Protein AF-A0A536X8J9-F1 (afdb_monomer)

Solvent-accessible surface area (backbone atoms only — not comparable to full-atom values): 13496 Å² total; per-residue (Å²): 111,69,72,58,53,52,52,52,52,52,51,52,51,51,53,48,51,52,51,50,52,50,51,50,50,51,51,50,54,55,51,50,65,71,55,64,43,80,83,64,68,31,45,21,28,39,33,58,57,53,58,48,60,61,92,38,59,26,79,66,25,42,48,35,52,50,48,44,50,49,37,40,75,70,67,32,20,71,31,40,34,23,21,18,13,47,90,47,95,94,44,60,25,26,4,54,38,47,44,54,53,43,38,79,72,73,44,60,69,88,39,50,46,64,44,52,79,24,90,46,76,66,42,28,55,54,55,46,50,66,61,28,57,86,74,66,48,67,37,28,32,39,23,33,40,56,91,50,37,67,63,51,51,55,52,35,53,75,70,70,47,52,63,45,60,34,54,33,97,65,52,71,84,62,60,80,75,68,75,84,86,78,88,77,78,73,80,76,88,77,80,86,80,76,94,78,84,86,82,80,89,77,83,53,88,76,56,73,68,54,78,81,70,73,83,82,84,76,83,79,79,85,83,84,84,79,92,129

Nearest PDB structures (foldseek):
  5x2n-assembly1_B  TM=4.944E-01  e=4.125E-02  Oryzias latipes
  7mtr-assembly1_B  TM=4.809E-01  e=4.125E-02  Homo sapiens
  5cnj-assembly1_A  TM=4.846E-01  e=5.709E-02  Homo sapiens
  8jcy-assembly1_2  TM=4.703E-01  e=8.998E-02  Homo sapiens
  5kzq-assembly1_A  TM=4.833E-01  e=1.418E-01  Homo sapiens

Mean predicted aligned error: 14.98 Å

Foldseek 3Di:
DVVVVVVVVVVVVVVVVVVVVVVVVVVVVLVCLVPQAPQAAFAEAQAEADDDDALAHDPQSVLLLVLRLVCCVVVRYQAYEFEFAAPDPPGGTRQVSSLVVSVVVPRDSLRYHYDHPDDDLLSSLVVSVVVCVVVVGQEYAYEHASVCQVVSVVSCVVVVHNYRYDHRPDPVVVVVPPDDDDDDDPPDPPPDDDDDDDDDDDDDPVVVVSVVPDDPDDDDDPDDDDDD

Structure (mmCIF, N/CA/C/O backbone):
data_AF-A0A536X8J9-F1
#
_entry.id   AF-A0A536X8J9-F1
#
loop_
_atom_site.group_PDB
_atom_site.id
_atom_site.type_symbol
_atom_site.label_atom_id
_atom_site.label_alt_id
_atom_site.label_comp_id
_atom_site.label_asym_id
_atom_site.label_entity_id
_atom_site.label_seq_id
_atom_site.pdbx_PDB_ins_code
_atom_site.Cartn_x
_atom_site.Cartn_y
_atom_site.Cartn_z
_atom_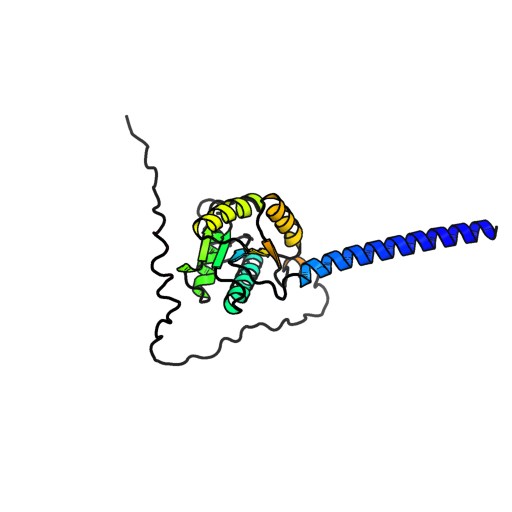site.occupancy
_atom_site.B_iso_or_equiv
_atom_site.auth_seq_id
_atom_site.auth_comp_id
_atom_site.auth_asym_id
_atom_site.auth_atom_id
_atom_site.pdbx_PDB_model_num
ATOM 1 N N . MET A 1 1 ? 38.540 -12.326 -49.477 1.00 63.97 1 MET A N 1
ATOM 2 C CA . MET A 1 1 ? 37.418 -11.471 -49.018 1.00 63.97 1 MET A CA 1
ATOM 3 C C . MET A 1 1 ? 36.243 -12.263 -48.433 1.00 63.97 1 MET A C 1
ATOM 5 O O . MET A 1 1 ? 35.797 -11.882 -47.364 1.00 63.97 1 MET A O 1
ATOM 9 N N . ALA A 1 2 ? 35.792 -13.378 -49.030 1.00 69.12 2 ALA A N 1
ATOM 10 C CA . ALA A 1 2 ? 34.597 -14.128 -48.589 1.00 69.12 2 ALA A CA 1
ATOM 11 C C . ALA A 1 2 ? 34.606 -14.649 -47.128 1.00 69.12 2 ALA A C 1
ATOM 13 O O . ALA A 1 2 ? 33.595 -14.573 -46.439 1.00 69.12 2 ALA A O 1
ATOM 14 N N . LEU A 1 3 ? 35.749 -15.131 -46.623 1.00 70.38 3 LEU A N 1
ATOM 15 C CA . LEU A 1 3 ? 35.874 -15.617 -45.235 1.00 70.38 3 LEU A CA 1
ATOM 16 C C . LEU A 1 3 ? 35.794 -14.488 -44.192 1.00 70.38 3 LEU A C 1
ATOM 18 O O . LEU A 1 3 ? 35.343 -14.707 -43.069 1.00 70.38 3 LEU A O 1
ATOM 22 N N . PHE A 1 4 ? 36.214 -13.274 -44.562 1.00 76.81 4 PHE A N 1
ATOM 23 C CA . PHE A 1 4 ? 36.114 -12.095 -43.702 1.00 76.81 4 PHE A CA 1
ATOM 24 C C . PHE A 1 4 ? 34.661 -11.627 -43.608 1.00 76.81 4 PHE A C 1
ATOM 26 O O . PHE A 1 4 ? 34.160 -11.426 -42.506 1.00 76.81 4 PHE A O 1
ATOM 33 N N . THR A 1 5 ? 33.949 -11.564 -44.737 1.00 78.44 5 THR A N 1
ATOM 34 C CA . THR A 1 5 ? 32.511 -11.266 -44.761 1.00 78.44 5 THR A CA 1
ATOM 35 C C . THR A 1 5 ? 31.691 -12.311 -44.007 1.00 78.44 5 THR A C 1
ATOM 37 O O . THR A 1 5 ? 30.823 -11.930 -43.231 1.00 78.44 5 THR A O 1
ATOM 40 N N . GLN A 1 6 ? 31.987 -13.609 -44.142 1.00 79.62 6 GLN A N 1
ATOM 41 C CA . GLN A 1 6 ? 31.287 -14.657 -43.383 1.00 79.62 6 GLN A CA 1
ATOM 42 C C . GLN A 1 6 ? 31.488 -14.539 -41.865 1.00 79.62 6 GLN A C 1
ATOM 44 O O . GLN A 1 6 ? 30.531 -14.692 -41.107 1.00 79.62 6 GLN A O 1
ATOM 49 N N . ARG A 1 7 ? 32.703 -14.214 -41.406 1.00 83.44 7 ARG A N 1
ATOM 50 C CA . ARG A 1 7 ? 32.978 -13.978 -39.977 1.00 83.44 7 ARG A CA 1
ATOM 51 C C . ARG A 1 7 ? 32.286 -12.721 -39.448 1.00 83.44 7 ARG A C 1
ATOM 53 O O . ARG A 1 7 ? 31.785 -12.732 -38.328 1.00 83.44 7 ARG A O 1
ATOM 60 N N . LEU A 1 8 ? 32.224 -11.667 -40.258 1.00 87.50 8 LEU A N 1
ATOM 61 C CA . LEU A 1 8 ? 31.597 -10.394 -39.896 1.00 87.50 8 LEU A CA 1
ATOM 62 C C . LEU A 1 8 ? 30.067 -10.527 -39.817 1.00 87.50 8 LEU A C 1
ATOM 64 O O . LEU A 1 8 ? 29.460 -10.090 -38.841 1.00 87.50 8 LEU A O 1
ATOM 68 N N . VAL A 1 9 ? 29.455 -11.221 -40.784 1.00 88.69 9 VAL A N 1
ATOM 69 C CA . VAL A 1 9 ? 28.021 -11.550 -40.771 1.00 88.69 9 VAL A CA 1
ATOM 70 C C . VAL A 1 9 ? 27.681 -12.464 -39.594 1.00 88.69 9 VAL A C 1
ATOM 72 O O . VAL A 1 9 ? 26.728 -12.182 -38.877 1.00 88.69 9 VAL A O 1
ATOM 75 N N . GLY A 1 10 ? 28.480 -13.507 -39.333 1.00 88.81 10 GLY A N 1
ATOM 76 C CA . GLY A 1 10 ? 28.278 -14.390 -38.179 1.00 88.81 10 GLY A CA 1
ATOM 77 C C . GLY A 1 10 ? 28.356 -13.648 -36.841 1.00 88.81 10 GLY A C 1
ATOM 78 O O . GLY A 1 10 ? 27.501 -13.844 -35.981 1.00 88.81 10 GLY A O 1
ATOM 79 N N . GLY A 1 11 ? 29.324 -12.738 -36.687 1.00 90.00 11 GLY A N 1
ATOM 80 C CA . GLY A 1 11 ? 29.453 -11.898 -35.493 1.00 90.00 11 GLY A CA 1
ATOM 81 C C . GLY A 1 11 ? 28.254 -10.972 -35.278 1.00 90.00 11 GLY A C 1
ATOM 82 O O . GLY A 1 11 ? 27.724 -10.911 -34.170 1.00 90.00 11 GLY A O 1
ATOM 83 N N . LEU A 1 12 ? 27.778 -10.308 -36.338 1.00 92.44 12 LEU A N 1
ATOM 84 C CA . LEU A 1 12 ? 26.568 -9.476 -36.296 1.00 92.44 12 LEU A CA 1
ATOM 85 C C . LEU A 1 12 ? 25.319 -10.287 -35.932 1.00 92.44 12 LEU A C 1
ATOM 87 O O . LEU A 1 12 ? 24.493 -9.819 -35.152 1.00 92.44 12 LEU A O 1
ATOM 91 N N . LEU A 1 13 ? 25.197 -11.508 -36.456 1.00 94.19 13 LEU A N 1
ATOM 92 C CA . LEU A 1 13 ? 24.058 -12.387 -36.198 1.00 94.19 13 LEU A CA 1
ATOM 93 C C . LEU A 1 13 ? 24.045 -12.877 -34.741 1.00 94.19 13 LEU A C 1
ATOM 95 O O . LEU A 1 13 ? 22.994 -12.882 -34.107 1.00 94.19 13 LEU A O 1
ATOM 99 N N . ILE A 1 14 ? 25.214 -13.193 -34.172 1.00 93.81 14 ILE A N 1
ATOM 100 C CA . ILE A 1 14 ? 25.362 -13.526 -32.745 1.00 93.81 14 ILE A CA 1
ATOM 101 C C . ILE A 1 14 ? 25.003 -12.324 -31.862 1.00 93.81 14 ILE A C 1
ATOM 103 O O . ILE A 1 14 ? 24.260 -12.480 -30.896 1.00 93.81 14 ILE A O 1
ATOM 107 N N . LEU A 1 15 ? 25.485 -11.123 -32.199 1.00 93.50 15 LEU A N 1
ATOM 108 C CA . LEU A 1 15 ? 25.168 -9.890 -31.468 1.00 93.50 15 LEU A CA 1
ATOM 109 C C . LEU A 1 15 ? 23.669 -9.576 -31.504 1.00 93.50 15 LEU A C 1
ATOM 111 O O . LEU A 1 15 ? 23.084 -9.238 -30.476 1.00 93.50 15 LEU A O 1
ATOM 115 N N . PHE A 1 16 ? 23.040 -9.740 -32.668 1.00 93.56 16 PHE A N 1
ATOM 116 C CA . PHE A 1 16 ? 21.602 -9.568 -32.836 1.00 93.56 16 PHE A CA 1
ATOM 117 C C . PHE A 1 16 ? 20.806 -10.585 -32.009 1.00 93.56 16 PHE A C 1
ATOM 119 O O . PHE A 1 16 ? 19.889 -10.197 -31.290 1.00 93.56 16 PHE A O 1
ATOM 126 N N . LEU A 1 17 ? 21.181 -11.869 -32.046 1.00 94.81 17 LEU A N 1
ATOM 127 C CA . LEU A 1 17 ? 20.537 -12.907 -31.238 1.00 94.81 17 LEU A CA 1
ATOM 128 C C . LEU A 1 17 ? 20.704 -12.647 -29.737 1.00 94.81 17 LEU A C 1
ATOM 130 O O . LEU A 1 17 ? 19.734 -12.764 -28.993 1.00 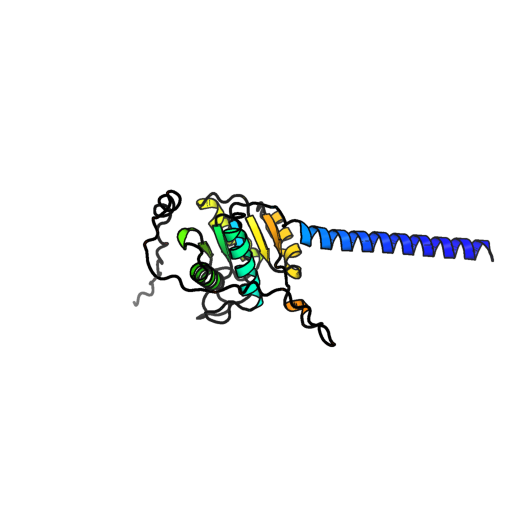94.81 17 LEU A O 1
ATOM 134 N N . ALA A 1 18 ? 21.894 -12.239 -29.290 1.00 92.19 18 ALA A N 1
ATOM 135 C CA . ALA A 1 18 ? 22.146 -11.887 -27.894 1.00 92.19 18 ALA A CA 1
ATOM 136 C C . ALA A 1 18 ? 21.304 -10.681 -27.445 1.00 92.19 18 ALA A C 1
ATOM 138 O O . ALA A 1 18 ? 20.706 -10.711 -26.368 1.00 92.19 18 ALA A O 1
ATOM 139 N N . ALA A 1 19 ? 21.197 -9.645 -28.283 1.00 90.81 19 ALA A N 1
ATOM 140 C CA . ALA A 1 19 ? 20.347 -8.489 -28.017 1.00 90.81 19 ALA A CA 1
ATOM 141 C C . ALA A 1 19 ? 18.856 -8.865 -27.985 1.00 90.81 19 ALA A C 1
ATOM 143 O O . ALA A 1 19 ? 18.137 -8.425 -27.090 1.00 90.81 19 ALA A O 1
ATOM 144 N N . ALA A 1 20 ? 18.397 -9.718 -28.907 1.00 91.31 20 ALA A N 1
ATOM 145 C CA . ALA A 1 20 ? 17.023 -10.214 -28.940 1.00 91.31 20 ALA A CA 1
ATOM 146 C C . ALA A 1 20 ? 16.686 -11.046 -27.691 1.00 91.31 20 ALA A C 1
ATOM 148 O O . ALA A 1 20 ? 15.653 -10.819 -27.067 1.00 91.31 20 ALA A O 1
ATOM 149 N N . LEU A 1 21 ? 17.579 -11.946 -27.267 1.00 92.19 21 LEU A N 1
ATOM 150 C CA . LEU A 1 21 ? 17.450 -12.695 -26.011 1.00 92.19 21 LEU A CA 1
ATOM 151 C C . LEU A 1 21 ? 17.416 -11.767 -24.789 1.00 92.19 21 LEU A C 1
ATOM 153 O O . LEU A 1 21 ? 16.577 -11.949 -23.908 1.00 92.19 21 LEU A O 1
ATOM 157 N N . GLY A 1 22 ? 18.272 -10.743 -24.753 1.00 89.31 22 GLY A N 1
ATOM 158 C CA . GLY A 1 22 ? 18.254 -9.725 -23.700 1.00 89.31 22 GLY A CA 1
ATOM 159 C C . GLY A 1 22 ? 16.940 -8.938 -23.660 1.00 89.31 22 GLY A C 1
ATOM 160 O O . GLY A 1 22 ? 16.379 -8.722 -22.586 1.00 89.31 22 GLY A O 1
ATOM 161 N N . PHE A 1 23 ? 16.408 -8.567 -24.827 1.00 88.69 23 PHE A N 1
ATOM 162 C CA . PHE A 1 23 ? 15.128 -7.869 -24.952 1.00 88.69 23 PHE A CA 1
ATOM 163 C C . PHE A 1 23 ? 13.952 -8.742 -24.500 1.00 88.69 23 PHE A C 1
ATOM 165 O O . PHE A 1 23 ? 13.109 -8.283 -23.729 1.00 88.69 23 PHE A O 1
ATOM 172 N N . VAL A 1 24 ? 13.926 -10.016 -24.903 1.00 87.50 24 VAL A N 1
ATOM 173 C CA . VAL A 1 24 ? 12.930 -10.995 -24.437 1.00 87.50 24 VAL A CA 1
ATOM 174 C C . VAL A 1 24 ? 13.026 -11.190 -22.923 1.00 87.50 24 VAL A C 1
ATOM 176 O O . VAL A 1 24 ? 11.996 -11.210 -22.256 1.00 87.50 24 VAL A O 1
ATOM 179 N N . GLY A 1 25 ? 14.234 -11.259 -22.356 1.00 85.31 25 GLY A N 1
ATOM 180 C CA . GLY A 1 25 ? 14.436 -11.352 -20.907 1.00 85.31 25 GLY A CA 1
ATOM 181 C C . GLY A 1 25 ? 13.897 -10.136 -20.148 1.00 85.31 25 GLY A C 1
ATOM 182 O O . GLY A 1 25 ? 13.217 -10.291 -19.133 1.00 85.31 25 GLY A O 1
ATOM 183 N N . LEU A 1 26 ? 14.130 -8.925 -20.663 1.00 77.06 26 LEU A N 1
ATOM 184 C CA . LEU A 1 26 ? 13.588 -7.696 -20.081 1.00 77.06 26 LEU A CA 1
ATOM 185 C C . LEU A 1 26 ? 12.057 -7.653 -20.179 1.00 77.06 26 LEU A C 1
ATOM 187 O O . LEU A 1 26 ? 11.388 -7.336 -19.196 1.00 77.06 26 LEU A O 1
ATOM 191 N N . ALA A 1 27 ? 11.500 -8.007 -21.339 1.00 76.56 27 ALA A N 1
ATOM 192 C CA . ALA A 1 27 ? 10.057 -8.082 -21.545 1.00 76.56 27 ALA A CA 1
ATOM 193 C C . ALA A 1 27 ? 9.410 -9.121 -20.615 1.00 76.56 27 ALA A C 1
ATOM 195 O O . ALA A 1 27 ? 8.408 -8.823 -19.967 1.00 76.56 27 ALA A O 1
ATOM 196 N N . TRP A 1 28 ? 10.023 -10.299 -20.467 1.00 77.88 28 TRP A N 1
ATOM 197 C CA . TRP A 1 28 ? 9.586 -11.334 -19.530 1.00 77.88 28 TRP A CA 1
ATOM 198 C C . TRP A 1 28 ? 9.598 -10.832 -18.088 1.00 77.88 28 TRP A C 1
ATOM 200 O O . TRP A 1 28 ? 8.649 -11.062 -17.343 1.00 77.88 28 TRP A O 1
ATOM 210 N N . GLN A 1 29 ? 10.646 -10.104 -17.695 1.00 71.62 29 GLN A N 1
ATOM 211 C CA . GLN A 1 29 ? 10.733 -9.510 -16.368 1.00 71.62 29 GLN A CA 1
ATOM 212 C C . GLN A 1 29 ? 9.622 -8.475 -16.142 1.00 71.62 29 GLN A C 1
ATOM 214 O O . GLN A 1 29 ? 9.031 -8.443 -15.072 1.00 71.62 29 GLN A O 1
ATOM 219 N N . ILE A 1 30 ? 9.283 -7.655 -17.138 1.00 66.62 30 ILE A N 1
ATOM 220 C CA . ILE A 1 30 ? 8.184 -6.680 -17.035 1.00 66.62 30 ILE A CA 1
ATOM 221 C C . ILE A 1 30 ? 6.829 -7.391 -16.899 1.00 66.62 30 ILE A C 1
ATOM 223 O O . ILE A 1 30 ? 6.037 -7.047 -16.019 1.00 66.62 30 ILE A O 1
ATOM 227 N N . VAL A 1 31 ? 6.576 -8.405 -17.732 1.00 64.38 31 VAL A N 1
ATOM 228 C CA . VAL A 1 31 ? 5.319 -9.169 -17.722 1.00 64.38 31 VAL A CA 1
ATOM 229 C C . VAL A 1 31 ? 5.160 -9.972 -16.430 1.00 64.38 31 VAL A C 1
ATOM 231 O O . VAL A 1 31 ? 4.059 -10.041 -15.886 1.00 64.38 31 VAL A O 1
ATOM 234 N N . SER A 1 32 ? 6.241 -10.530 -15.880 1.00 62.28 32 SER A N 1
ATOM 235 C CA . SER A 1 32 ? 6.172 -11.301 -14.636 1.00 62.28 32 SER A CA 1
ATOM 236 C C . SER A 1 32 ? 5.816 -10.435 -13.424 1.00 62.28 3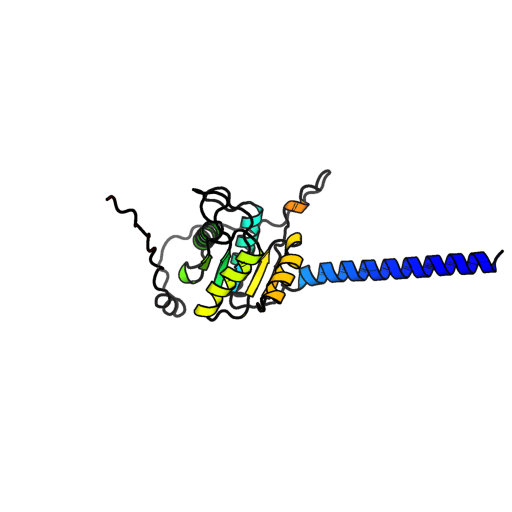2 SER A C 1
ATOM 238 O O . SER A 1 32 ? 5.042 -10.878 -12.581 1.00 62.28 32 SER A O 1
ATOM 240 N N . TYR A 1 33 ? 6.264 -9.175 -13.366 1.00 60.66 33 TYR A N 1
ATOM 241 C CA . TYR A 1 33 ? 5.815 -8.230 -12.333 1.00 60.66 33 TYR A CA 1
ATOM 242 C C . TYR A 1 33 ? 4.374 -7.743 -12.538 1.00 60.66 33 TYR A C 1
ATOM 244 O O . TYR A 1 33 ? 3.708 -7.420 -11.555 1.00 60.66 33 TYR A O 1
ATOM 252 N N . GLY A 1 34 ? 3.891 -7.696 -13.784 1.00 52.62 34 GLY A N 1
ATOM 253 C CA . GLY A 1 34 ? 2.505 -7.336 -14.101 1.00 52.62 34 GLY A CA 1
ATOM 254 C C . GLY A 1 34 ? 1.488 -8.430 -13.756 1.00 52.62 34 GLY A C 1
ATOM 255 O O . GLY A 1 34 ? 0.372 -8.109 -13.364 1.00 52.62 34 GLY A O 1
ATOM 256 N N . ASN A 1 35 ? 1.885 -9.706 -13.846 1.00 51.59 35 ASN A N 1
ATOM 257 C CA . ASN A 1 35 ? 0.995 -10.861 -13.657 1.00 51.59 35 ASN A CA 1
ATOM 258 C C . ASN A 1 35 ? 1.156 -11.594 -12.310 1.00 51.59 35 ASN A C 1
ATOM 260 O O . ASN A 1 35 ? 0.341 -12.457 -11.994 1.00 51.59 35 ASN A O 1
ATOM 264 N N . ALA A 1 36 ? 2.161 -11.268 -11.488 1.00 54.44 36 ALA A N 1
ATOM 265 C CA . ALA A 1 36 ? 2.393 -11.931 -10.192 1.00 54.44 36 ALA A CA 1
ATOM 266 C C . ALA A 1 36 ? 1.279 -11.706 -9.143 1.00 54.44 36 ALA A C 1
ATOM 268 O O . ALA A 1 36 ? 1.324 -12.274 -8.052 1.00 54.44 36 ALA A O 1
ATOM 269 N N . SER A 1 37 ? 0.282 -10.879 -9.455 1.00 54.94 37 SER A N 1
ATOM 270 C CA . SER A 1 37 ? -0.780 -10.463 -8.545 1.00 54.94 37 SER A CA 1
ATOM 271 C C . SER A 1 37 ? -2.153 -11.047 -8.874 1.00 54.94 37 SER A C 1
ATOM 273 O O . SER A 1 37 ? -3.112 -10.643 -8.224 1.00 54.94 37 SER A O 1
ATOM 275 N N . VAL A 1 38 ? -2.315 -11.944 -9.853 1.00 55.09 38 VAL A N 1
ATOM 276 C CA . VAL A 1 38 ? -3.672 -12.334 -10.294 1.00 55.09 38 VAL A CA 1
ATOM 277 C C . VAL A 1 38 ? -4.407 -13.187 -9.241 1.00 55.09 38 VAL A C 1
ATOM 279 O O . VAL A 1 38 ? -5.566 -12.891 -8.968 1.00 55.09 38 VAL A O 1
ATOM 282 N N . ASP A 1 39 ? -3.717 -14.089 -8.524 1.00 62.78 39 ASP A N 1
ATOM 283 C CA . ASP A 1 39 ? -4.356 -15.036 -7.576 1.00 62.78 39 ASP A CA 1
ATOM 284 C C . ASP A 1 39 ? -3.830 -14.987 -6.126 1.00 62.78 39 ASP A C 1
ATOM 286 O O . ASP A 1 39 ? -4.214 -15.785 -5.271 1.00 62.78 39 ASP A O 1
ATOM 290 N N . SER A 1 40 ? -2.944 -14.047 -5.803 1.00 77.50 40 SER A N 1
ATOM 291 C CA . SER A 1 40 ? -2.295 -14.005 -4.486 1.00 77.50 40 SER A CA 1
ATOM 292 C C . SER A 1 40 ? -3.269 -13.548 -3.387 1.00 77.50 40 SER A C 1
ATOM 294 O O . SER A 1 40 ? -3.904 -12.497 -3.515 1.00 77.50 40 SER A O 1
ATOM 296 N N . HIS A 1 41 ? -3.368 -14.310 -2.296 1.00 92.00 41 HIS A N 1
ATOM 297 C CA . HIS A 1 41 ? -4.042 -13.907 -1.057 1.00 92.00 41 HIS A CA 1
ATOM 298 C C . HIS A 1 41 ? -3.011 -13.426 -0.035 1.00 92.00 41 HIS A C 1
ATOM 300 O O . HIS A 1 41 ? -1.900 -13.950 0.017 1.00 92.00 41 HIS A O 1
ATOM 306 N N . ALA A 1 42 ? -3.389 -12.458 0.797 1.00 94.94 42 ALA A N 1
ATOM 307 C CA . ALA A 1 42 ? -2.567 -12.008 1.915 1.00 94.94 42 ALA A CA 1
ATOM 308 C C . ALA A 1 42 ? -3.439 -11.567 3.095 1.00 94.94 42 ALA A C 1
ATOM 310 O O . ALA A 1 42 ? -4.656 -11.420 2.984 1.00 94.94 42 ALA A O 1
ATOM 311 N N . ASP A 1 43 ? -2.823 -11.320 4.243 1.00 96.56 43 ASP A N 1
ATOM 312 C CA . ASP A 1 43 ? -3.539 -10.800 5.406 1.00 96.56 43 ASP A CA 1
ATOM 313 C C . ASP A 1 43 ? -3.997 -9.351 5.181 1.00 96.56 43 ASP A C 1
ATOM 315 O O . ASP A 1 43 ? -5.115 -8.989 5.567 1.00 96.56 43 ASP A O 1
ATOM 319 N N . ALA A 1 44 ? -3.169 -8.535 4.518 1.00 97.56 44 ALA A N 1
ATOM 320 C CA . ALA A 1 44 ? -3.458 -7.125 4.277 1.00 97.56 44 ALA A CA 1
ATOM 321 C C . ALA A 1 44 ? -3.025 -6.619 2.894 1.00 97.56 44 ALA A C 1
ATOM 323 O O . ALA A 1 44 ? -2.066 -7.116 2.311 1.00 97.56 44 ALA A O 1
ATOM 324 N N . ALA A 1 45 ? -3.690 -5.576 2.398 1.00 97.38 45 ALA A N 1
ATOM 325 C CA . ALA A 1 45 ? -3.163 -4.741 1.322 1.00 97.38 45 ALA A CA 1
ATOM 326 C C . ALA A 1 45 ? -2.429 -3.539 1.928 1.00 97.38 45 ALA A C 1
ATOM 328 O O . ALA A 1 45 ? -3.029 -2.735 2.645 1.00 97.38 45 ALA A O 1
ATOM 329 N N . LEU A 1 46 ? -1.135 -3.420 1.637 1.00 97.38 46 LEU A N 1
ATOM 330 C CA . LEU A 1 46 ? -0.277 -2.330 2.089 1.00 97.38 46 LEU A CA 1
ATOM 331 C C . LEU A 1 46 ? -0.161 -1.273 0.990 1.00 97.38 46 LEU A C 1
ATOM 333 O O . LEU A 1 46 ? 0.483 -1.495 -0.032 1.00 97.38 46 LEU A O 1
ATOM 337 N N . VAL A 1 47 ? -0.776 -0.114 1.203 1.00 96.75 47 VAL A N 1
ATOM 338 C CA . VAL A 1 47 ? -0.913 0.945 0.202 1.00 96.75 47 VAL A CA 1
ATOM 339 C C . VAL A 1 47 ? 0.139 2.021 0.423 1.00 96.75 47 VAL A C 1
ATOM 341 O O . VAL A 1 47 ? 0.120 2.748 1.422 1.00 96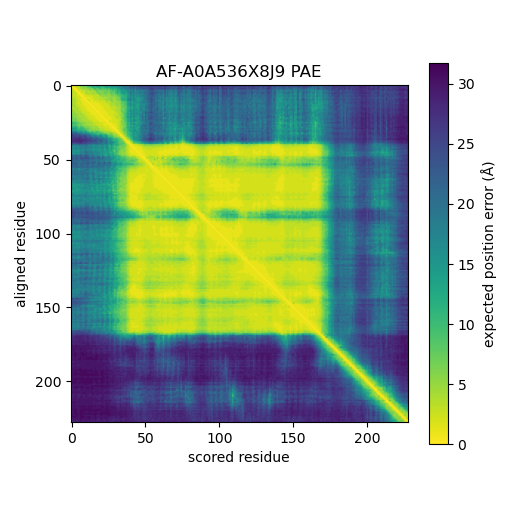.75 47 VAL A O 1
ATOM 344 N N . LEU A 1 48 ? 1.060 2.140 -0.535 1.00 94.62 48 LEU A N 1
ATOM 345 C CA . LEU A 1 48 ? 2.079 3.183 -0.511 1.00 94.62 48 LEU A CA 1
ATOM 346 C C . LEU A 1 48 ? 1.485 4.553 -0.848 1.00 94.62 48 LEU A C 1
ATOM 348 O O . LEU A 1 48 ? 0.765 4.690 -1.843 1.00 94.62 48 LEU A O 1
ATOM 352 N N . GLY A 1 49 ? 1.871 5.563 -0.068 1.00 89.12 49 GLY A N 1
ATOM 353 C CA . GLY A 1 49 ? 1.541 6.970 -0.298 1.00 89.12 49 GLY A CA 1
ATOM 354 C C . GLY A 1 49 ? 1.901 7.484 -1.702 1.00 89.12 49 GLY A C 1
ATOM 355 O O . GLY A 1 49 ? 2.855 7.002 -2.336 1.00 89.12 49 GLY A O 1
ATOM 356 N N . ALA A 1 50 ? 1.094 8.413 -2.224 1.00 86.00 50 ALA A N 1
ATOM 357 C CA . ALA A 1 50 ? 1.231 8.987 -3.570 1.00 86.00 50 ALA A CA 1
ATOM 358 C C . ALA A 1 50 ? 0.617 10.396 -3.694 1.00 86.00 50 ALA A C 1
ATOM 360 O O . ALA A 1 50 ? -0.035 10.699 -4.698 1.00 86.00 50 ALA A O 1
ATOM 361 N N . ALA A 1 51 ? 0.822 11.248 -2.689 1.00 84.19 51 ALA A N 1
ATOM 362 C CA . ALA A 1 51 ? 0.234 12.580 -2.554 1.00 84.19 51 ALA A CA 1
ATOM 363 C C . ALA A 1 51 ? -1.268 12.600 -2.225 1.00 84.19 51 ALA A C 1
ATOM 365 O O . ALA A 1 51 ? -2.102 11.917 -2.830 1.00 84.19 51 ALA A O 1
ATOM 366 N N . ALA A 1 52 ? -1.620 13.494 -1.305 1.00 84.88 52 ALA A N 1
ATOM 367 C CA . ALA A 1 52 ? -2.978 13.951 -1.051 1.00 84.88 52 ALA A CA 1
ATOM 368 C C . ALA A 1 52 ? -3.083 15.448 -1.376 1.00 84.88 52 ALA A C 1
ATOM 370 O O . ALA A 1 52 ? -2.153 16.218 -1.142 1.00 84.88 52 ALA A O 1
ATOM 371 N N . TRP A 1 53 ? -4.215 15.863 -1.939 1.00 85.62 53 TRP A N 1
ATOM 372 C CA . TRP A 1 53 ? -4.526 17.253 -2.262 1.00 85.62 53 TRP A CA 1
ATOM 373 C C . TRP A 1 53 ? -5.584 17.753 -1.285 1.00 85.62 53 TRP A C 1
ATOM 375 O O . TRP A 1 53 ? -6.791 17.579 -1.494 1.00 85.62 53 TRP A O 1
ATOM 385 N N . GLY A 1 54 ? -5.115 18.307 -0.165 1.00 85.12 54 GLY A N 1
ATOM 386 C CA . GLY A 1 54 ? -5.967 18.574 0.990 1.00 85.12 54 GLY A CA 1
ATOM 387 C C . GLY A 1 54 ? -6.661 17.287 1.437 1.00 85.12 54 GLY A C 1
ATOM 388 O O . GLY A 1 54 ? -6.031 16.243 1.564 1.00 85.12 54 GLY A O 1
ATOM 389 N N . ASN A 1 55 ? -7.981 17.330 1.600 1.00 86.12 55 ASN A N 1
ATOM 390 C CA . ASN A 1 55 ? -8.770 16.194 2.094 1.00 86.12 55 ASN A CA 1
ATOM 391 C C . ASN A 1 55 ? -9.098 15.122 1.038 1.00 86.12 55 ASN A C 1
ATOM 393 O O . ASN A 1 55 ? -9.962 14.279 1.282 1.00 86.12 55 ASN A O 1
ATOM 397 N N . LYS A 1 56 ? -8.487 15.169 -0.151 1.00 89.50 56 LYS A N 1
ATOM 398 C CA . LYS A 1 56 ? -8.768 14.228 -1.243 1.00 89.50 56 LYS A CA 1
ATOM 399 C C . LYS A 1 56 ? -7.488 13.540 -1.707 1.00 89.50 56 LYS A C 1
ATOM 401 O O . LYS A 1 56 ? -6.460 14.204 -1.828 1.00 89.50 56 LYS A O 1
ATOM 406 N N . PRO A 1 57 ? -7.529 12.238 -2.033 1.00 92.25 57 PRO A N 1
ATOM 407 C CA . PRO A 1 57 ? -6.376 11.581 -2.627 1.00 92.25 57 PRO A CA 1
ATOM 408 C C . PRO A 1 57 ? -6.089 12.171 -4.012 1.00 92.25 57 PRO A C 1
ATOM 410 O O . PRO A 1 57 ? -7.026 12.486 -4.763 1.00 92.25 57 PRO A O 1
ATOM 413 N N . SER A 1 58 ? -4.803 12.289 -4.362 1.00 90.69 58 SER A N 1
ATOM 414 C CA . SER A 1 58 ? -4.395 12.610 -5.732 1.00 90.69 58 SER A CA 1
ATOM 415 C C . SER A 1 58 ? -4.941 11.554 -6.711 1.00 90.69 58 SER A C 1
ATOM 417 O O . SER A 1 58 ? -5.303 10.452 -6.291 1.00 90.69 58 SER A O 1
ATOM 419 N N . PRO A 1 59 ? -4.996 11.826 -8.025 1.00 89.38 59 PRO A N 1
ATOM 420 C CA . PRO A 1 59 ? -5.437 10.844 -9.011 1.00 89.38 59 PRO A CA 1
ATOM 421 C C . PRO A 1 59 ? -4.665 9.525 -8.932 1.00 89.38 59 PRO A C 1
ATOM 423 O O . PRO A 1 59 ? -5.267 8.466 -9.043 1.00 89.38 59 PRO A O 1
ATOM 426 N N . VAL A 1 60 ? -3.354 9.589 -8.692 1.00 89.69 60 VAL A N 1
ATOM 427 C CA . VAL A 1 60 ? -2.501 8.403 -8.549 1.00 89.69 60 VAL A CA 1
ATOM 428 C C . VAL A 1 60 ? -2.798 7.682 -7.238 1.00 89.69 60 VAL A C 1
ATOM 430 O O . VAL A 1 60 ? -2.989 6.468 -7.228 1.00 89.69 60 VAL A O 1
ATOM 433 N N . TYR A 1 61 ? -2.901 8.420 -6.128 1.00 92.62 61 TYR A N 1
ATOM 434 C CA . TYR A 1 61 ? -3.193 7.809 -4.835 1.00 92.62 61 TYR A CA 1
ATOM 435 C C . TYR A 1 61 ? -4.577 7.162 -4.807 1.00 92.62 61 TYR A C 1
ATOM 437 O O . TYR A 1 61 ? -4.743 6.073 -4.267 1.00 92.62 61 TYR A O 1
ATOM 445 N N . ARG A 1 62 ? -5.556 7.780 -5.474 1.00 94.31 62 ARG A N 1
ATOM 446 C CA . ARG A 1 62 ? -6.904 7.238 -5.630 1.00 94.31 62 ARG A CA 1
ATOM 447 C C . ARG A 1 62 ? -6.895 5.881 -6.322 1.00 94.31 62 ARG A C 1
ATOM 449 O O . ARG A 1 62 ? -7.570 4.985 -5.835 1.00 94.31 62 ARG A O 1
ATOM 456 N N . GLU A 1 63 ? -6.129 5.706 -7.400 1.00 93.06 63 GLU A N 1
ATOM 457 C CA . GLU A 1 63 ? -6.041 4.396 -8.066 1.00 93.06 63 GLU A CA 1
ATOM 458 C C . GLU A 1 63 ? -5.462 3.324 -7.142 1.00 93.06 63 GLU A C 1
ATOM 460 O O . GLU A 1 63 ? -5.976 2.210 -7.088 1.00 93.06 63 GLU A O 1
ATOM 465 N N . ARG A 1 64 ? -4.446 3.667 -6.342 1.00 95.25 64 ARG A N 1
ATOM 466 C CA . ARG A 1 64 ? -3.886 2.737 -5.351 1.00 95.25 64 ARG A CA 1
ATOM 467 C C . ARG A 1 64 ? -4.905 2.369 -4.270 1.00 95.25 64 ARG A C 1
ATOM 469 O O . ARG A 1 64 ? -5.006 1.206 -3.891 1.00 95.25 64 ARG A O 1
ATOM 476 N N . ILE A 1 65 ? -5.682 3.337 -3.783 1.00 96.12 65 ILE A N 1
ATOM 477 C CA . ILE A 1 65 ? -6.737 3.074 -2.795 1.00 96.12 65 ILE A CA 1
ATOM 478 C C . ILE A 1 65 ? -7.852 2.214 -3.410 1.00 96.12 65 ILE A C 1
ATOM 480 O O . ILE A 1 65 ? -8.313 1.268 -2.775 1.00 96.12 65 ILE A O 1
ATOM 484 N N . ASN A 1 66 ? -8.257 2.500 -4.649 1.00 95.56 66 ASN A N 1
ATOM 485 C CA . ASN A 1 66 ? -9.270 1.727 -5.368 1.00 95.56 66 ASN A CA 1
ATOM 486 C C . ASN A 1 66 ? -8.843 0.270 -5.563 1.00 95.56 66 ASN A C 1
ATOM 488 O O . ASN A 1 66 ? -9.646 -0.628 -5.315 1.00 95.56 66 ASN A O 1
ATOM 492 N N . GLU A 1 67 ? -7.586 0.034 -5.943 1.00 94.88 67 GLU A N 1
ATOM 493 C CA . GLU A 1 67 ? -7.027 -1.314 -6.066 1.00 94.88 67 GLU A CA 1
ATOM 494 C C . GLU A 1 67 ? -7.079 -2.056 -4.724 1.00 94.88 67 GLU A C 1
ATOM 496 O O . GLU A 1 67 ? -7.574 -3.178 -4.639 1.00 94.88 67 GLU A O 1
ATOM 501 N N . ALA A 1 68 ? -6.679 -1.400 -3.634 1.00 96.31 68 ALA A N 1
ATOM 502 C CA . ALA A 1 68 ? -6.755 -1.982 -2.297 1.00 96.31 68 ALA A CA 1
ATOM 503 C C . ALA A 1 68 ? -8.200 -2.336 -1.886 1.00 96.31 68 ALA A C 1
ATOM 505 O O . ALA A 1 68 ? -8.458 -3.424 -1.367 1.00 96.31 68 ALA A O 1
ATOM 506 N N . ILE A 1 69 ? -9.165 -1.456 -2.173 1.00 97.00 69 ILE A N 1
ATOM 507 C CA . ILE A 1 69 ? -10.593 -1.718 -1.942 1.00 97.00 69 ILE A CA 1
ATOM 508 C C . ILE A 1 69 ? -11.082 -2.888 -2.806 1.00 97.00 69 ILE A C 1
ATOM 510 O O . ILE A 1 69 ? -11.877 -3.701 -2.331 1.00 97.00 69 ILE A O 1
ATOM 514 N N . ALA A 1 70 ? -10.627 -2.999 -4.056 1.00 95.06 70 ALA A N 1
ATOM 515 C CA . ALA A 1 70 ? -10.981 -4.105 -4.939 1.00 95.06 70 ALA A CA 1
ATOM 516 C C . ALA A 1 70 ? -10.462 -5.444 -4.393 1.00 95.06 70 ALA A C 1
ATOM 518 O O . ALA A 1 70 ? -11.228 -6.405 -4.325 1.00 95.06 70 ALA A O 1
ATOM 519 N N . LEU A 1 71 ? -9.214 -5.488 -3.913 1.00 95.06 71 LEU A N 1
ATOM 520 C CA . LEU A 1 71 ? -8.632 -6.660 -3.250 1.00 95.06 71 LEU A CA 1
ATOM 521 C C . LEU A 1 71 ? -9.427 -7.061 -2.000 1.00 95.06 71 LEU A C 1
ATOM 523 O O . LEU A 1 71 ? -9.697 -8.246 -1.791 1.00 95.06 71 LEU A O 1
ATOM 527 N N . TYR A 1 72 ? -9.850 -6.085 -1.193 1.00 96.56 72 TYR A N 1
ATOM 528 C CA . TYR A 1 72 ? -10.697 -6.328 -0.023 1.00 96.56 72 TYR A CA 1
ATOM 529 C C . TYR A 1 72 ? -12.070 -6.893 -0.412 1.00 96.56 72 TYR A C 1
ATOM 531 O O . TYR A 1 72 ? -12.492 -7.923 0.113 1.00 96.56 72 TYR A O 1
ATOM 539 N N . LYS A 1 73 ? -12.754 -6.267 -1.378 1.00 95.56 73 LYS A N 1
ATOM 540 C CA . LYS A 1 73 ? -14.077 -6.707 -1.860 1.00 95.56 73 LYS A CA 1
ATOM 541 C C . LYS A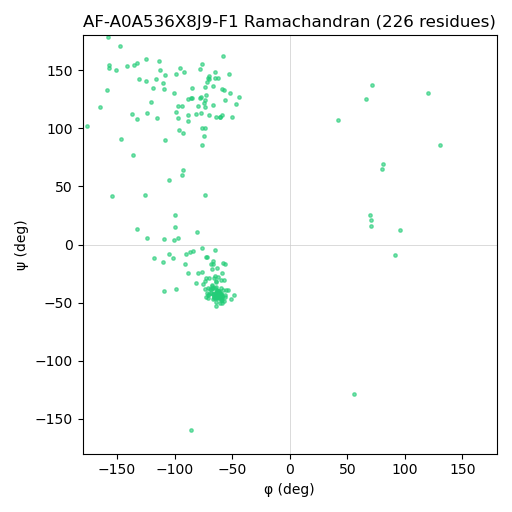 1 73 ? -14.031 -8.087 -2.515 1.00 95.56 73 LYS A C 1
ATOM 543 O O . LYS A 1 73 ? -14.991 -8.842 -2.399 1.00 95.56 73 LYS A O 1
ATOM 548 N N . ALA A 1 74 ? -12.916 -8.431 -3.155 1.00 94.00 74 ALA A N 1
ATOM 549 C CA . ALA A 1 74 ? -12.663 -9.757 -3.709 1.00 94.00 74 ALA A CA 1
ATOM 550 C C . ALA A 1 74 ? -12.301 -10.811 -2.641 1.00 94.00 74 ALA A C 1
ATOM 552 O O . ALA A 1 74 ? -12.093 -11.972 -2.979 1.00 94.00 74 ALA A O 1
ATOM 553 N N . GLY A 1 75 ? -12.190 -10.435 -1.359 1.00 94.56 75 GLY A N 1
ATOM 554 C CA . GLY A 1 75 ? -11.806 -11.346 -0.276 1.00 94.56 75 GLY A CA 1
ATOM 555 C C . GLY A 1 75 ? -10.340 -11.787 -0.323 1.00 94.56 75 GLY A C 1
ATOM 556 O O . GLY A 1 75 ? -9.967 -12.765 0.327 1.00 94.56 75 GLY A O 1
ATOM 557 N N . ARG A 1 76 ? -9.501 -11.080 -1.086 1.00 94.56 76 ARG A N 1
ATOM 558 C CA . ARG A 1 76 ? -8.075 -11.395 -1.252 1.00 94.56 76 ARG A CA 1
ATOM 559 C C . ARG A 1 76 ? -7.223 -10.911 -0.086 1.00 94.56 76 ARG A C 1
ATOM 561 O O . ARG A 1 76 ? -6.167 -11.481 0.172 1.00 94.56 76 ARG A O 1
ATOM 568 N N . VAL A 1 77 ? -7.703 -9.890 0.621 1.00 96.81 77 VAL A N 1
ATOM 569 C CA . VAL A 1 77 ? -7.103 -9.349 1.845 1.00 96.81 77 VAL A CA 1
ATOM 570 C C . VAL A 1 77 ? -8.171 -9.091 2.899 1.00 96.81 77 VAL A C 1
ATOM 572 O O . VAL A 1 77 ? -9.338 -8.873 2.567 1.00 96.81 77 VAL A O 1
ATOM 575 N N . ARG A 1 78 ? -7.779 -9.102 4.177 1.00 95.94 78 ARG A N 1
ATOM 576 C CA . ARG A 1 78 ? -8.685 -8.798 5.299 1.00 95.94 78 ARG A CA 1
ATOM 577 C C . ARG A 1 78 ? -8.545 -7.359 5.781 1.00 95.94 78 ARG A C 1
ATOM 579 O O . ARG A 1 78 ? -9.551 -6.744 6.120 1.00 95.94 78 ARG A O 1
ATOM 586 N N . TYR A 1 79 ? -7.317 -6.846 5.794 1.00 98.00 79 TYR A N 1
ATOM 587 C CA . TYR A 1 79 ? -6.991 -5.502 6.267 1.00 98.00 79 TYR A CA 1
ATOM 588 C C . TYR A 1 79 ? -6.517 -4.598 5.132 1.00 98.00 79 TYR A C 1
ATOM 590 O O . TYR A 1 79 ? -5.880 -5.055 4.181 1.00 98.00 79 TYR A O 1
ATOM 598 N N . LEU A 1 80 ? -6.775 -3.301 5.267 1.00 98.31 80 LEU A N 1
ATOM 599 C CA . LEU A 1 80 ? -6.140 -2.258 4.466 1.00 98.31 80 LEU A CA 1
ATOM 600 C C . LEU A 1 80 ? -5.183 -1.470 5.351 1.00 98.31 80 LEU A C 1
ATOM 602 O O . LEU A 1 80 ? -5.548 -1.090 6.460 1.00 98.31 80 LEU A O 1
ATOM 606 N N . VAL A 1 81 ? -3.970 -1.222 4.868 1.00 98.06 81 VAL A N 1
ATOM 607 C CA . VAL A 1 81 ? -2.944 -0.474 5.600 1.00 98.06 81 VAL A CA 1
ATOM 608 C C . VAL A 1 81 ? -2.495 0.695 4.743 1.00 98.06 81 VAL A C 1
ATOM 610 O O . VAL A 1 81 ? -1.893 0.494 3.691 1.00 98.06 81 VAL A O 1
ATOM 613 N N . PHE A 1 82 ? -2.791 1.915 5.180 1.00 97.75 82 PHE A N 1
ATOM 614 C CA . PHE A 1 82 ? -2.425 3.131 4.458 1.00 97.75 82 PHE A CA 1
ATOM 615 C C . PHE A 1 82 ? -1.181 3.776 5.061 1.00 97.75 82 PHE A C 1
ATOM 617 O O . PHE A 1 82 ? -1.096 3.991 6.267 1.00 97.75 82 PHE A O 1
ATOM 624 N N . THR A 1 83 ? -0.219 4.100 4.204 1.00 95.94 83 THR A N 1
ATOM 625 C CA . THR A 1 83 ? 1.022 4.780 4.598 1.00 95.94 83 THR A CA 1
ATOM 626 C C . THR A 1 83 ? 1.095 6.181 4.015 1.00 95.94 83 THR A C 1
ATOM 628 O O . THR A 1 83 ? 0.470 6.465 2.988 1.00 95.94 83 THR A O 1
ATOM 631 N N . GLY A 1 84 ? 1.909 7.018 4.647 1.00 92.94 84 GLY A N 1
ATOM 632 C CA . GLY A 1 84 ? 2.251 8.355 4.190 1.00 92.94 84 GLY A CA 1
ATOM 633 C C . GLY A 1 84 ? 1.857 9.434 5.195 1.00 92.94 84 GLY A C 1
ATOM 634 O O . GLY A 1 84 ? 0.734 9.491 5.698 1.00 92.94 84 GLY A O 1
ATOM 635 N N . GLY A 1 85 ? 2.810 10.310 5.486 1.00 89.94 85 GLY A N 1
ATOM 636 C CA . GLY A 1 85 ? 2.640 11.444 6.375 1.00 89.94 85 GLY A CA 1
ATOM 637 C C . GLY A 1 85 ? 2.087 12.675 5.678 1.00 89.94 85 GLY A C 1
ATOM 638 O O . GLY A 1 85 ? 1.437 12.592 4.638 1.00 89.94 85 GLY A O 1
ATOM 639 N N . THR A 1 86 ? 2.303 13.832 6.297 1.00 84.44 86 THR A N 1
ATOM 640 C CA . THR A 1 86 ? 1.841 15.107 5.747 1.00 84.44 86 THR A CA 1
ATOM 641 C C . THR A 1 86 ? 2.845 15.674 4.734 1.00 84.44 86 THR A C 1
ATOM 643 O O . THR A 1 86 ? 4.049 15.666 5.024 1.00 84.44 86 THR A O 1
ATOM 646 N N . PRO A 1 87 ? 2.390 16.166 3.563 1.00 75.94 87 PRO A N 1
ATOM 647 C CA . PRO A 1 87 ? 3.272 16.830 2.608 1.00 75.94 87 PRO A CA 1
ATOM 648 C C . PRO A 1 87 ? 3.849 18.131 3.187 1.00 75.94 87 PRO A C 1
ATOM 650 O O . PRO A 1 87 ? 5.027 18.416 2.990 1.00 75.94 87 PRO A O 1
ATOM 653 N N . GLU A 1 88 ? 3.047 18.878 3.954 1.00 78.25 88 GLU A N 1
ATOM 654 C CA . GLU A 1 88 ? 3.400 20.164 4.562 1.00 78.25 88 GLU A CA 1
ATOM 655 C C . GLU A 1 88 ? 2.619 20.374 5.874 1.00 78.25 88 GLU A C 1
ATOM 657 O O . GLU A 1 88 ? 1.484 19.905 5.990 1.00 78.25 88 GLU A O 1
ATOM 662 N N . PRO A 1 89 ? 3.164 21.099 6.871 1.00 78.06 89 PRO A N 1
ATOM 663 C CA . PRO A 1 89 ? 2.434 21.405 8.101 1.00 78.06 89 PRO A CA 1
ATOM 664 C C . PRO A 1 89 ? 1.053 22.018 7.819 1.00 78.06 89 PRO A C 1
ATOM 666 O O . PRO A 1 89 ? 0.930 22.960 7.044 1.00 78.06 89 PRO A O 1
ATOM 669 N N . GLY A 1 90 ? 0.009 21.484 8.459 1.00 75.25 90 GLY A N 1
ATOM 670 C CA . GLY A 1 90 ? -1.375 21.936 8.268 1.00 75.25 90 GLY A CA 1
ATOM 671 C C . GLY A 1 90 ? -2.161 21.189 7.183 1.00 75.25 90 GLY A C 1
ATOM 672 O O . GLY A 1 90 ? -3.380 21.336 7.127 1.00 75.25 90 GLY A O 1
ATOM 673 N N . TYR A 1 91 ? -1.515 20.338 6.380 1.00 82.31 91 TYR A N 1
ATOM 674 C CA . TYR A 1 91 ? -2.206 19.419 5.471 1.00 82.31 91 TYR A CA 1
ATOM 675 C C . TYR A 1 91 ? -2.460 18.060 6.137 1.00 82.31 91 TYR A C 1
ATOM 677 O O . TYR A 1 91 ? -1.655 17.617 6.967 1.00 82.31 91 TYR A O 1
ATOM 685 N N . PRO A 1 92 ? -3.558 17.367 5.783 1.00 86.75 92 PRO A N 1
ATOM 686 C CA . PRO A 1 92 ? -3.831 16.036 6.309 1.00 86.75 92 PRO A CA 1
ATOM 687 C C . PRO A 1 92 ? -2.774 15.039 5.828 1.00 86.75 92 PRO A C 1
ATOM 689 O O . PRO A 1 92 ? -2.237 15.152 4.722 1.00 86.75 92 PRO A O 1
ATOM 692 N N . ALA A 1 93 ? -2.486 14.048 6.666 1.00 92.44 93 ALA A N 1
ATOM 693 C CA . ALA A 1 93 ? -1.566 12.982 6.305 1.00 92.44 93 ALA A CA 1
ATOM 694 C C . ALA A 1 93 ? -2.177 12.070 5.234 1.00 92.44 93 ALA A C 1
ATOM 696 O O . ALA A 1 93 ? -3.370 11.758 5.276 1.00 92.44 93 ALA A O 1
ATOM 697 N N . GLU A 1 94 ? -1.355 11.598 4.298 1.00 94.00 94 GLU A N 1
ATOM 698 C CA . GLU A 1 94 ? -1.811 10.713 3.222 1.00 94.00 94 GLU A CA 1
ATOM 699 C C . GLU A 1 94 ? -2.496 9.457 3.773 1.00 94.00 94 GLU A C 1
ATOM 701 O O . GLU A 1 94 ? -3.584 9.111 3.314 1.00 94.00 94 GLU A O 1
ATOM 706 N N . GLY A 1 95 ? -1.930 8.832 4.811 1.00 93.75 95 GLY A N 1
ATOM 707 C CA . GLY A 1 95 ? -2.508 7.648 5.446 1.00 93.75 95 GLY A CA 1
ATOM 708 C C . GLY A 1 95 ? -3.913 7.885 6.011 1.00 93.75 95 GLY A C 1
ATOM 709 O O . GLY A 1 95 ? -4.791 7.029 5.887 1.00 93.75 95 GLY A O 1
ATOM 710 N N . GLU A 1 96 ? -4.167 9.072 6.568 1.00 94.88 96 GLU A N 1
ATOM 711 C CA . GLU A 1 96 ? -5.491 9.456 7.065 1.00 94.88 96 GLU A CA 1
ATOM 712 C C . GLU A 1 96 ? -6.485 9.672 5.916 1.00 94.88 96 GLU A C 1
ATOM 714 O O . GLU A 1 96 ? -7.618 9.184 5.971 1.00 94.88 96 GLU A O 1
ATOM 719 N N . VAL A 1 97 ? -6.049 10.341 4.844 1.00 95.56 97 VAL A N 1
ATOM 720 C CA . VAL A 1 97 ? -6.854 10.547 3.631 1.00 95.56 97 VAL A CA 1
ATOM 721 C C . VAL A 1 97 ? -7.225 9.207 2.989 1.00 95.56 97 VAL A C 1
ATOM 723 O O . VAL A 1 97 ? -8.386 9.004 2.630 1.00 95.56 97 VAL A O 1
ATOM 726 N N . GLY A 1 98 ? -6.275 8.272 2.894 1.00 96.00 98 GLY A N 1
ATOM 727 C CA . GLY A 1 98 ? -6.509 6.921 2.385 1.00 96.00 98 GLY A CA 1
ATOM 728 C C . GLY A 1 98 ? -7.517 6.146 3.231 1.00 96.00 98 GLY A C 1
ATOM 729 O O . GLY A 1 98 ? -8.482 5.596 2.694 1.00 96.00 98 GLY A O 1
ATOM 730 N N . ARG A 1 99 ? -7.364 6.184 4.563 1.00 96.81 99 ARG A N 1
ATOM 731 C CA . ARG A 1 99 ? -8.315 5.562 5.493 1.00 96.81 99 ARG A CA 1
ATOM 732 C C . ARG A 1 99 ? -9.723 6.116 5.328 1.00 96.81 99 ARG A C 1
ATOM 734 O O . ARG A 1 99 ? -10.673 5.340 5.219 1.00 96.81 99 ARG A O 1
ATOM 741 N N . LYS A 1 100 ? -9.863 7.442 5.325 1.00 96.56 100 LYS A N 1
ATOM 742 C CA . LYS A 1 100 ? -11.162 8.105 5.190 1.00 96.56 100 LYS A CA 1
ATOM 743 C C . LYS A 1 100 ? -11.839 7.703 3.883 1.00 96.56 100 LYS A C 1
ATOM 745 O O . LYS A 1 100 ? -12.992 7.281 3.903 1.00 96.56 100 LYS A O 1
ATOM 750 N N . PHE A 1 101 ? -11.095 7.747 2.779 1.00 97.00 101 PHE A N 1
ATOM 751 C CA . PHE A 1 101 ? -11.601 7.346 1.473 1.00 97.00 101 PHE A CA 1
ATOM 752 C C . PHE A 1 101 ? -12.067 5.883 1.472 1.00 97.00 101 PHE A C 1
ATOM 754 O O . PHE A 1 101 ? -13.166 5.594 1.010 1.00 97.00 101 PHE A O 1
ATOM 761 N N . ALA A 1 102 ? -11.292 4.950 2.031 1.00 97.50 102 ALA A N 1
ATOM 762 C CA . ALA A 1 102 ? -11.686 3.541 2.085 1.00 97.50 102 ALA A CA 1
ATOM 763 C C . ALA A 1 102 ? -12.965 3.299 2.901 1.00 97.50 102 ALA A C 1
ATOM 765 O O . ALA A 1 102 ? -13.824 2.517 2.484 1.00 97.50 102 ALA A O 1
ATOM 766 N N . ILE A 1 103 ? -13.121 4.001 4.027 1.00 97.88 103 ILE A N 1
ATOM 767 C CA . ILE A 1 103 ? -14.326 3.918 4.860 1.00 97.88 103 ILE A CA 1
ATOM 768 C C . ILE A 1 103 ? -15.548 4.445 4.103 1.00 97.88 103 ILE A C 1
ATOM 770 O O . ILE A 1 103 ? -16.582 3.779 4.073 1.00 97.88 103 ILE A O 1
ATOM 774 N N . GLU A 1 104 ? -15.417 5.589 3.426 1.00 97.06 104 GLU A N 1
ATOM 775 C CA . GLU A 1 104 ? -16.479 6.156 2.581 1.00 97.06 104 GLU A CA 1
ATOM 776 C C . GLU A 1 104 ? -16.913 5.196 1.456 1.00 97.06 104 GLU A C 1
ATOM 778 O O . GLU A 1 104 ? -18.055 5.247 1.005 1.00 97.06 104 GLU A O 1
ATOM 783 N N . HIS A 1 105 ? -16.038 4.271 1.046 1.00 96.88 105 HIS A N 1
ATOM 784 C CA . HIS A 1 105 ? -16.294 3.275 -0.002 1.00 96.88 105 HIS A CA 1
ATOM 785 C C . HIS A 1 105 ? -16.678 1.882 0.533 1.00 96.88 105 HIS A C 1
ATOM 787 O O . HIS A 1 105 ? -16.686 0.900 -0.227 1.00 96.88 105 HIS A O 1
ATOM 793 N N . GLY A 1 106 ? -17.041 1.801 1.819 1.00 96.00 106 GLY A N 1
ATOM 794 C CA . GLY A 1 106 ? -17.673 0.632 2.433 1.00 96.00 106 GLY A CA 1
ATOM 795 C C . GLY A 1 106 ? -16.729 -0.330 3.153 1.00 96.00 106 GLY A C 1
ATOM 796 O O . GLY A 1 106 ? -17.148 -1.442 3.471 1.00 96.00 106 GLY A O 1
ATOM 797 N N . VAL A 1 107 ? -15.475 0.053 3.412 1.00 97.75 107 VAL A N 1
ATOM 798 C CA . VAL A 1 107 ? -14.560 -0.757 4.233 1.00 97.75 107 VAL A CA 1
ATOM 799 C C . VAL A 1 107 ? -14.768 -0.418 5.718 1.00 97.75 107 VAL A C 1
ATOM 801 O O . VAL A 1 107 ? -14.666 0.751 6.090 1.00 97.75 107 VAL A O 1
ATOM 804 N N . PRO A 1 108 ? -15.036 -1.395 6.603 1.00 97.81 108 PRO A N 1
ATOM 805 C CA . PRO A 1 108 ? -15.191 -1.135 8.032 1.00 97.81 108 PRO A CA 1
ATOM 806 C C . PRO A 1 108 ? -13.938 -0.499 8.640 1.00 97.81 108 PRO A C 1
ATOM 808 O O . PRO A 1 108 ? -12.830 -0.994 8.443 1.00 97.81 108 PRO A O 1
ATOM 811 N N . ALA A 1 109 ? -14.110 0.551 9.448 1.00 96.75 109 ALA A N 1
ATOM 812 C CA . ALA A 1 109 ? -12.993 1.288 10.046 1.00 96.75 109 ALA A CA 1
ATOM 813 C C . ALA A 1 109 ? -12.052 0.409 10.895 1.00 96.75 109 ALA A C 1
ATOM 815 O O . ALA A 1 109 ? -10.857 0.679 10.942 1.00 96.75 109 ALA A O 1
ATOM 816 N N . ALA A 1 110 ? -12.572 -0.654 11.520 1.00 96.50 110 ALA A N 1
ATOM 817 C CA . ALA A 1 110 ? -11.791 -1.614 12.308 1.00 96.50 110 ALA A CA 1
ATOM 818 C C . ALA A 1 110 ? -10.828 -2.476 11.466 1.00 96.50 110 ALA A C 1
ATOM 820 O O . ALA A 1 110 ? -9.917 -3.094 12.008 1.00 96.50 110 ALA A O 1
ATOM 821 N N . LEU A 1 111 ? -11.024 -2.529 10.145 1.00 96.94 111 LEU A N 1
ATOM 822 C CA . LEU A 1 111 ? -10.170 -3.267 9.210 1.00 96.94 111 LEU A CA 1
ATOM 823 C C . LEU A 1 111 ? -9.177 -2.353 8.479 1.00 96.94 111 LEU A C 1
ATOM 825 O O . LEU A 1 111 ? -8.449 -2.816 7.601 1.00 96.94 111 LEU A O 1
ATOM 829 N N . VAL A 1 112 ? -9.144 -1.065 8.829 1.00 97.50 112 VAL A N 1
ATOM 830 C CA . VAL A 1 112 ? -8.288 -0.068 8.190 1.00 97.50 112 VAL A CA 1
ATOM 831 C C . VAL A 1 112 ? -7.260 0.462 9.184 1.00 97.50 112 VAL A C 1
ATOM 833 O O . VAL A 1 112 ? -7.588 1.227 10.090 1.00 97.50 112 VAL A O 1
ATOM 836 N N . LEU A 1 113 ? -6.003 0.084 8.976 1.00 97.19 113 LEU A N 1
ATOM 837 C CA . LEU A 1 113 ? -4.846 0.601 9.700 1.00 97.19 113 LEU A CA 1
ATOM 838 C C . LEU A 1 113 ? -4.209 1.740 8.900 1.00 97.19 113 LEU A C 1
ATOM 840 O O . LEU A 1 113 ? -4.292 1.778 7.670 1.00 97.19 113 LEU A O 1
ATOM 844 N N . PHE A 1 114 ? -3.561 2.674 9.586 1.00 96.12 114 PHE A N 1
ATOM 845 C CA . PHE A 1 114 ? -2.866 3.774 8.930 1.00 96.12 114 PHE A CA 1
ATOM 846 C C . PHE A 1 114 ? -1.768 4.358 9.815 1.00 96.12 114 PHE A C 1
ATOM 848 O O . PHE A 1 114 ? -1.862 4.316 11.041 1.00 96.12 114 PHE A O 1
ATOM 855 N N . GLU A 1 115 ? -0.742 4.918 9.182 1.00 94.44 115 GLU A N 1
ATOM 856 C CA . GLU A 1 115 ? 0.280 5.749 9.825 1.00 94.44 115 GLU A CA 1
ATOM 857 C C . GLU A 1 115 ? 0.374 7.108 9.129 1.00 94.44 115 GLU A C 1
ATOM 859 O O . GLU A 1 115 ? -0.083 7.266 7.997 1.00 94.44 115 GLU A O 1
ATOM 864 N N . THR A 1 116 ? 0.927 8.098 9.829 1.00 93.81 116 THR A N 1
ATOM 865 C CA . THR A 1 116 ? 0.919 9.507 9.408 1.00 93.81 116 THR A CA 1
ATOM 866 C C . THR A 1 116 ? 2.282 10.193 9.527 1.00 93.81 116 THR A C 1
ATOM 868 O O . THR A 1 116 ? 2.353 11.422 9.488 1.00 93.81 116 THR A O 1
ATOM 871 N N . SER A 1 117 ? 3.370 9.446 9.722 1.00 91.25 117 SER A N 1
ATOM 872 C CA . SER A 1 117 ? 4.693 10.014 10.023 1.00 91.25 117 SER A CA 1
ATOM 873 C C . SER A 1 117 ? 5.699 9.865 8.882 1.00 91.25 117 SER A C 1
ATOM 875 O O . SER A 1 117 ? 6.721 10.555 8.870 1.00 91.25 117 SER A O 1
ATOM 877 N N . SER A 1 118 ? 5.424 9.009 7.899 1.00 91.62 118 SER A N 1
ATOM 878 C CA . SER A 1 118 ? 6.365 8.739 6.814 1.00 91.62 118 SER A CA 1
ATOM 879 C C . SER A 1 1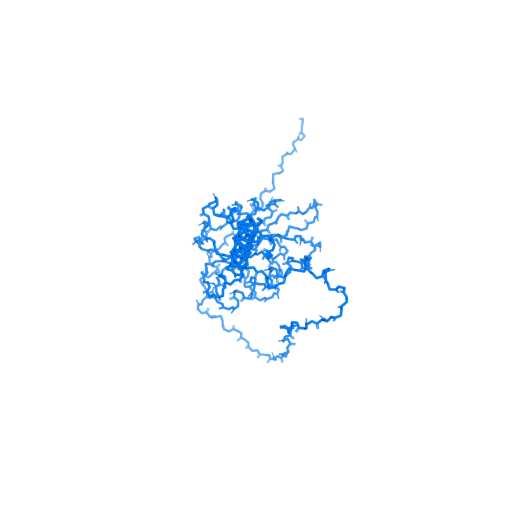18 ? 6.521 9.892 5.820 1.00 91.62 118 SER A C 1
ATOM 881 O O . SER A 1 118 ? 5.548 10.495 5.381 1.00 91.62 118 SER A O 1
ATOM 883 N N . ARG A 1 119 ? 7.754 10.155 5.375 1.00 87.81 119 ARG A N 1
ATOM 884 C CA . ARG A 1 119 ? 8.058 11.113 4.289 1.00 87.81 119 ARG A CA 1
ATOM 885 C C . ARG A 1 119 ? 8.724 10.475 3.076 1.00 87.81 119 ARG A C 1
ATOM 887 O O . ARG A 1 119 ? 8.869 11.099 2.031 1.00 87.81 119 ARG A O 1
ATOM 894 N N . THR A 1 120 ? 9.161 9.231 3.211 1.00 88.50 120 THR A N 1
ATOM 895 C CA . THR A 1 120 ? 9.876 8.494 2.171 1.00 88.50 120 THR A CA 1
ATOM 896 C C . THR A 1 120 ? 9.271 7.110 2.016 1.00 88.50 120 THR A C 1
ATOM 898 O O . THR A 1 120 ? 8.700 6.557 2.953 1.00 88.50 120 THR A O 1
ATOM 901 N N . THR A 1 121 ? 9.447 6.498 0.845 1.00 88.44 121 THR A N 1
ATOM 902 C CA . THR A 1 121 ? 8.981 5.124 0.613 1.00 88.44 121 THR A CA 1
ATOM 903 C C . THR A 1 121 ? 9.617 4.117 1.580 1.00 88.44 121 THR A C 1
ATOM 905 O O . THR A 1 121 ? 8.972 3.141 1.943 1.00 88.44 121 THR A O 1
ATOM 908 N N . TRP A 1 122 ? 10.854 4.357 2.029 1.00 91.56 122 TRP A N 1
ATOM 909 C CA . TRP A 1 122 ? 11.492 3.524 3.051 1.00 91.56 122 TRP A CA 1
ATOM 910 C C . TRP A 1 122 ? 10.783 3.648 4.403 1.00 91.56 122 TRP A C 1
ATOM 912 O O . TRP A 1 122 ? 10.445 2.633 5.004 1.00 91.56 122 TRP A O 1
ATOM 922 N N . GLN A 1 123 ? 10.493 4.877 4.845 1.00 93.81 123 GLN A N 1
ATOM 923 C CA . GLN A 1 123 ? 9.730 5.114 6.076 1.00 93.81 123 GLN A CA 1
ATOM 924 C C . GLN A 1 123 ? 8.326 4.513 5.999 1.00 93.81 123 GLN A C 1
ATOM 926 O O . GLN A 1 123 ? 7.932 3.857 6.954 1.00 93.81 123 GLN A O 1
ATOM 931 N N . ASN A 1 124 ? 7.636 4.622 4.852 1.00 93.56 124 ASN A N 1
ATOM 932 C CA . ASN A 1 124 ? 6.334 3.973 4.651 1.00 93.56 124 ASN A CA 1
ATOM 933 C C . ASN A 1 124 ? 6.405 2.482 5.006 1.00 93.56 124 ASN A C 1
ATOM 935 O O . ASN A 1 124 ? 5.551 1.975 5.719 1.00 93.56 124 ASN A O 1
ATOM 939 N N . LEU A 1 125 ? 7.431 1.773 4.524 1.00 94.62 125 LEU A N 1
ATOM 940 C CA . LEU A 1 125 ? 7.575 0.334 4.751 1.00 94.62 125 LEU A CA 1
ATOM 941 C C . LEU A 1 125 ? 8.000 -0.006 6.188 1.00 94.62 125 LEU A C 1
ATOM 943 O O . LEU A 1 125 ? 7.506 -0.984 6.747 1.00 94.62 125 LEU A O 1
ATOM 947 N N . VAL A 1 126 ? 8.891 0.788 6.791 1.00 95.31 126 VAL A N 1
ATOM 948 C CA . VAL A 1 126 ? 9.307 0.614 8.195 1.00 95.31 126 VAL A CA 1
ATOM 949 C C . VAL A 1 126 ? 8.120 0.829 9.132 1.00 95.31 126 VAL A C 1
ATOM 951 O O . VAL A 1 126 ? 7.787 -0.060 9.911 1.00 95.31 126 VAL A O 1
ATOM 954 N N . ASN A 1 127 ? 7.429 1.957 8.992 1.00 95.50 127 ASN A N 1
ATOM 955 C CA . ASN A 1 127 ? 6.296 2.318 9.838 1.00 95.50 127 ASN A CA 1
ATOM 956 C C . ASN A 1 127 ? 5.107 1.382 9.599 1.00 95.50 127 ASN A C 1
ATOM 958 O O . ASN A 1 127 ? 4.420 0.996 10.541 1.00 95.50 127 ASN A O 1
ATOM 962 N N . ALA A 1 128 ? 4.893 0.936 8.355 1.00 94.56 128 ALA A N 1
ATOM 963 C CA . ALA A 1 128 ? 3.919 -0.111 8.079 1.00 94.56 128 ALA A CA 1
ATOM 964 C C . ALA A 1 128 ? 4.231 -1.376 8.874 1.00 94.56 128 ALA A C 1
ATOM 966 O O . ALA A 1 128 ? 3.343 -1.887 9.544 1.00 94.56 128 ALA A O 1
ATOM 967 N N . ARG A 1 129 ? 5.479 -1.861 8.861 1.00 93.62 129 ARG A N 1
ATOM 968 C CA . ARG A 1 129 ? 5.876 -3.061 9.613 1.00 93.62 129 ARG A CA 1
ATOM 969 C C . ARG A 1 129 ? 5.548 -2.941 11.105 1.00 93.62 129 ARG A C 1
ATOM 971 O O . ARG A 1 129 ? 5.082 -3.916 11.691 1.00 93.62 129 ARG A O 1
ATOM 978 N N . GLU A 1 130 ? 5.737 -1.763 11.695 1.00 93.62 130 GLU A N 1
ATOM 979 C CA . GLU A 1 130 ? 5.375 -1.490 13.093 1.00 93.62 130 GLU A CA 1
ATOM 980 C C . GLU A 1 130 ? 3.862 -1.581 13.348 1.00 93.62 130 GLU A C 1
ATOM 982 O O . GLU A 1 130 ? 3.455 -2.024 14.421 1.00 93.62 130 GLU A O 1
ATOM 987 N N . LEU A 1 131 ? 3.021 -1.256 12.358 1.00 93.38 131 LEU A N 1
ATOM 988 C CA . LEU A 1 131 ? 1.570 -1.473 12.425 1.00 93.38 131 LEU A CA 1
ATOM 989 C C . LEU A 1 131 ? 1.169 -2.944 12.244 1.00 93.38 131 LEU A C 1
ATOM 991 O O . LEU A 1 131 ? 0.178 -3.384 12.824 1.00 93.38 131 LEU A O 1
ATOM 995 N N . LEU A 1 132 ? 1.899 -3.702 11.419 1.00 94.94 132 LEU A N 1
ATOM 996 C CA . LEU A 1 132 ? 1.536 -5.083 11.076 1.00 94.94 132 LEU A CA 1
ATOM 997 C C . LEU A 1 132 ? 1.748 -6.050 12.248 1.00 94.94 132 LEU A C 1
ATOM 999 O O . LEU A 1 132 ? 0.908 -6.918 12.498 1.00 94.94 132 LEU A O 1
ATOM 1003 N N . VAL A 1 133 ? 2.867 -5.899 12.967 1.00 92.38 133 VAL A N 1
ATOM 1004 C CA . VAL A 1 133 ? 3.313 -6.854 13.996 1.00 92.38 133 VAL A CA 1
ATOM 1005 C C . VAL A 1 133 ? 2.301 -7.020 15.141 1.00 92.38 133 VAL A C 1
ATOM 1007 O O . VAL A 1 133 ? 1.942 -8.165 15.424 1.00 92.38 133 VAL A O 1
ATOM 1010 N N . PRO A 1 134 ? 1.778 -5.951 15.776 1.00 92.56 134 PRO A N 1
ATOM 1011 C CA . PRO A 1 134 ? 0.831 -6.086 16.888 1.00 92.56 134 PRO A CA 1
ATOM 1012 C C . PRO A 1 134 ? -0.502 -6.725 16.485 1.00 92.56 134 PRO A C 1
ATOM 1014 O O . PRO A 1 134 ? -1.163 -7.349 17.310 1.00 92.56 134 PRO A O 1
ATOM 1017 N N . VAL A 1 135 ? -0.893 -6.582 15.214 1.00 92.69 135 VAL A N 1
ATOM 1018 C CA . VAL A 1 135 ? -2.138 -7.134 14.652 1.00 92.69 135 VAL A CA 1
ATOM 1019 C C . VAL A 1 135 ? -1.939 -8.576 14.156 1.00 92.69 135 VAL A C 1
ATOM 1021 O O . VAL A 1 135 ? -2.895 -9.257 13.792 1.00 92.69 135 VAL A O 1
ATOM 1024 N N . GLY A 1 136 ? -0.699 -9.078 14.158 1.00 94.12 136 GLY A N 1
ATOM 1025 C CA . GLY A 1 136 ? -0.370 -10.419 13.680 1.00 94.12 136 GLY A CA 1
ATOM 1026 C C . GLY A 1 136 ? -0.475 -10.572 12.160 1.00 94.12 136 GLY A C 1
ATOM 1027 O O . GLY A 1 136 ? -0.613 -11.693 11.673 1.00 94.12 136 GLY A O 1
ATOM 1028 N N . ILE A 1 137 ? -0.411 -9.468 11.410 1.00 95.69 137 ILE A N 1
ATOM 1029 C CA . ILE A 1 137 ? -0.375 -9.481 9.944 1.00 95.69 137 ILE A CA 1
ATOM 1030 C C . ILE A 1 137 ? 1.022 -9.921 9.501 1.00 95.69 137 ILE A C 1
ATOM 1032 O O . ILE A 1 137 ? 2.014 -9.286 9.862 1.00 95.69 137 ILE A O 1
ATOM 1036 N N . ARG A 1 138 ? 1.108 -11.009 8.727 1.00 93.75 138 ARG A N 1
ATOM 1037 C CA . ARG A 1 138 ? 2.393 -11.577 8.283 1.00 93.75 138 ARG A CA 1
ATOM 1038 C C . ARG A 1 138 ? 2.643 -11.359 6.804 1.00 93.75 138 ARG A C 1
ATOM 1040 O O . ARG A 1 138 ? 3.764 -11.041 6.431 1.00 93.75 138 ARG A O 1
ATOM 1047 N N . THR A 1 139 ? 1.597 -11.505 5.998 1.00 95.19 139 THR A N 1
ATOM 1048 C CA . THR A 1 139 ? 1.670 -11.412 4.536 1.00 95.19 139 THR A CA 1
ATOM 1049 C C . THR A 1 139 ? 0.972 -10.155 4.041 1.00 95.19 139 THR A C 1
ATOM 1051 O O . THR A 1 139 ? -0.115 -9.811 4.517 1.00 95.19 139 THR A O 1
ATOM 1054 N N . VAL A 1 140 ? 1.564 -9.469 3.061 1.00 96.25 140 VAL A N 1
ATOM 1055 C CA . VAL A 1 140 ? 0.957 -8.275 2.459 1.00 96.25 140 VAL A CA 1
ATOM 1056 C C . VAL A 1 140 ? 0.953 -8.299 0.935 1.00 96.25 140 VAL A C 1
ATOM 1058 O O . VAL A 1 140 ? 1.918 -8.703 0.293 1.00 96.25 140 VAL A O 1
ATOM 1061 N N . LEU A 1 141 ? -0.125 -7.787 0.343 1.00 95.81 141 LEU A N 1
ATOM 1062 C CA . LEU A 1 141 ? -0.129 -7.342 -1.047 1.00 95.81 141 LEU A CA 1
ATOM 1063 C C . LEU A 1 141 ? 0.311 -5.879 -1.080 1.00 95.81 141 LEU A C 1
ATOM 1065 O O . LEU A 1 141 ? -0.392 -5.002 -0.578 1.00 95.81 141 LEU A O 1
ATOM 1069 N N . LEU A 1 142 ? 1.491 -5.611 -1.631 1.00 95.50 142 LEU A N 1
ATOM 1070 C CA . LEU A 1 142 ? 2.047 -4.267 -1.721 1.00 95.50 142 LEU A CA 1
ATOM 1071 C C . LEU A 1 142 ? 1.434 -3.534 -2.914 1.00 95.50 142 LEU A C 1
ATOM 1073 O O . LEU A 1 142 ? 1.700 -3.883 -4.063 1.00 95.50 142 LEU A O 1
ATOM 1077 N N . VAL A 1 143 ? 0.639 -2.502 -2.638 1.00 94.88 143 VAL A N 1
ATOM 1078 C CA . VAL A 1 143 ? -0.069 -1.712 -3.646 1.00 94.88 143 VAL A CA 1
ATOM 1079 C C . VAL A 1 143 ? 0.710 -0.439 -3.974 1.00 94.88 143 VAL A C 1
ATOM 1081 O O . VAL A 1 143 ? 0.963 0.418 -3.119 1.00 94.88 143 VAL A O 1
ATOM 1084 N N . SER A 1 144 ? 1.099 -0.309 -5.241 1.00 92.69 144 SER A N 1
ATOM 1085 C CA . SER A 1 144 ? 1.806 0.849 -5.798 1.00 92.69 144 SER A CA 1
ATOM 1086 C C . SER A 1 144 ? 1.615 0.917 -7.316 1.00 92.69 144 SER A C 1
ATOM 1088 O O . SER A 1 144 ? 0.997 0.036 -7.906 1.00 92.69 144 SER A O 1
ATOM 1090 N N . ASP A 1 145 ? 2.169 1.937 -7.967 1.00 86.31 145 ASP A N 1
ATOM 1091 C CA . ASP A 1 145 ? 2.132 2.025 -9.431 1.00 86.31 145 ASP A CA 1
ATOM 1092 C C . ASP A 1 145 ? 3.176 1.104 -10.078 1.00 86.31 145 ASP A C 1
ATOM 1094 O O . ASP A 1 145 ? 4.260 0.930 -9.507 1.00 86.31 145 ASP A O 1
ATOM 1098 N N . PRO A 1 146 ? 2.930 0.595 -11.302 1.00 80.69 146 PRO A N 1
ATOM 1099 C CA . PRO A 1 146 ? 3.862 -0.273 -12.026 1.00 80.69 146 PRO A CA 1
ATOM 1100 C C . PRO A 1 146 ? 5.307 0.253 -12.069 1.00 80.69 146 PRO A C 1
ATOM 1102 O O . PRO A 1 146 ? 6.251 -0.487 -11.793 1.00 80.69 146 PRO A O 1
ATOM 1105 N N . LEU A 1 147 ? 5.484 1.557 -12.321 1.00 78.94 147 LEU A N 1
ATOM 1106 C CA . LEU A 1 147 ? 6.802 2.207 -12.394 1.00 78.94 147 LEU A CA 1
ATOM 1107 C C . LEU A 1 147 ? 7.553 2.217 -11.051 1.00 78.94 147 LEU A C 1
ATOM 1109 O O . LEU A 1 147 ? 8.784 2.219 -11.024 1.00 78.94 147 LEU A O 1
ATOM 1113 N N . HIS A 1 148 ? 6.832 2.217 -9.929 1.00 85.19 148 HIS A N 1
ATOM 1114 C CA . HIS A 1 148 ? 7.414 2.249 -8.586 1.00 85.19 148 HIS A CA 1
ATOM 1115 C C . HIS A 1 148 ? 7.435 0.878 -7.904 1.00 85.19 148 HIS A C 1
ATOM 1117 O O . HIS A 1 148 ? 8.147 0.715 -6.909 1.00 85.19 148 HIS A O 1
ATOM 1123 N N . MET A 1 149 ? 6.731 -0.111 -8.463 1.00 88.81 149 MET A N 1
ATOM 1124 C CA . MET A 1 149 ? 6.572 -1.437 -7.875 1.00 88.81 149 MET A CA 1
ATOM 1125 C C . MET A 1 149 ? 7.911 -2.148 -7.676 1.00 88.81 149 MET A C 1
ATOM 1127 O O . MET A 1 149 ? 8.208 -2.598 -6.574 1.00 88.81 149 MET A O 1
ATOM 1131 N N . ARG A 1 150 ? 8.782 -2.172 -8.696 1.00 86.81 150 ARG A N 1
ATOM 1132 C CA . ARG A 1 150 ? 10.103 -2.822 -8.592 1.00 86.81 150 ARG A CA 1
ATOM 1133 C C . ARG A 1 150 ? 10.929 -2.264 -7.430 1.00 86.81 150 ARG A C 1
ATOM 1135 O O . ARG A 1 150 ? 11.529 -3.018 -6.668 1.00 86.81 150 ARG A O 1
ATOM 1142 N N . ARG A 1 151 ? 10.949 -0.935 -7.287 1.00 89.94 151 ARG A N 1
ATOM 1143 C CA . ARG A 1 151 ? 11.693 -0.249 -6.223 1.00 89.94 151 ARG A CA 1
ATOM 1144 C C . ARG A 1 151 ? 11.093 -0.554 -4.847 1.00 89.94 151 ARG A C 1
ATOM 1146 O O . ARG A 1 151 ? 11.832 -0.796 -3.898 1.00 89.94 151 ARG A O 1
ATOM 1153 N N . ALA A 1 152 ? 9.767 -0.546 -4.751 1.00 91.81 152 ALA A N 1
ATOM 1154 C CA . ALA A 1 152 ? 9.037 -0.840 -3.525 1.00 91.81 152 ALA A CA 1
ATOM 1155 C C . ALA A 1 152 ? 9.261 -2.286 -3.050 1.00 91.81 152 ALA A C 1
ATOM 1157 O O . ALA A 1 152 ? 9.609 -2.498 -1.891 1.00 91.81 152 ALA A O 1
ATOM 1158 N N . MET A 1 153 ? 9.170 -3.260 -3.959 1.00 93.19 153 MET A N 1
ATOM 1159 C CA . MET A 1 153 ? 9.413 -4.678 -3.671 1.00 93.19 153 MET A CA 1
ATOM 1160 C C . MET A 1 153 ? 10.852 -4.944 -3.219 1.00 93.19 153 MET A C 1
ATOM 1162 O O . MET A 1 153 ? 11.069 -5.678 -2.259 1.00 93.19 153 MET A O 1
ATOM 1166 N N . ALA A 1 154 ? 11.842 -4.301 -3.851 1.00 92.31 154 ALA A N 1
ATOM 1167 C CA . ALA A 1 154 ? 13.239 -4.418 -3.431 1.00 92.31 154 ALA A CA 1
ATOM 1168 C C . ALA A 1 154 ? 13.459 -3.907 -1.994 1.00 92.31 154 ALA A C 1
ATOM 1170 O O . ALA A 1 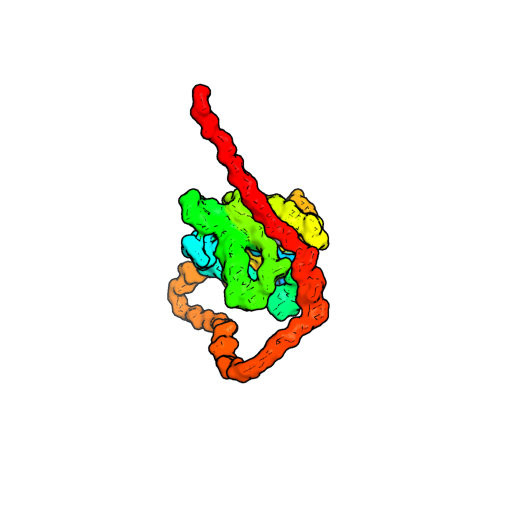154 ? 14.176 -4.531 -1.211 1.00 92.31 154 ALA A O 1
ATOM 1171 N N . MET A 1 155 ? 12.819 -2.792 -1.621 1.00 94.50 155 MET A N 1
ATOM 1172 C CA . MET A 1 155 ? 12.874 -2.279 -0.249 1.00 94.50 155 MET A CA 1
ATOM 1173 C C . MET A 1 155 ? 12.135 -3.183 0.745 1.00 94.50 155 MET A C 1
ATOM 1175 O O . MET A 1 155 ? 12.659 -3.432 1.828 1.00 94.50 155 MET A O 1
ATOM 1179 N N . ALA A 1 156 ? 10.958 -3.700 0.380 1.00 94.06 156 ALA A N 1
ATOM 1180 C CA . ALA A 1 156 ? 10.187 -4.615 1.222 1.00 94.06 156 ALA A CA 1
ATOM 1181 C C . ALA A 1 156 ? 10.973 -5.904 1.515 1.00 94.06 156 ALA A C 1
ATOM 1183 O O . ALA A 1 156 ? 11.093 -6.304 2.672 1.00 94.06 156 ALA A O 1
ATOM 1184 N N . SER A 1 157 ? 11.611 -6.479 0.489 1.00 93.00 157 SER A N 1
ATOM 1185 C CA . SER A 1 157 ? 12.495 -7.639 0.631 1.00 93.00 157 SER A CA 1
ATOM 1186 C C . SER A 1 157 ? 13.666 -7.355 1.577 1.00 93.00 157 SER A C 1
ATOM 1188 O O . SER A 1 157 ? 13.925 -8.139 2.487 1.00 93.00 157 SER A O 1
ATOM 1190 N N . ARG A 1 158 ? 14.322 -6.192 1.446 1.00 93.94 158 ARG A N 1
ATOM 1191 C CA . ARG A 1 158 ? 15.414 -5.782 2.349 1.00 93.94 158 ARG A CA 1
ATOM 1192 C C . ARG A 1 158 ? 14.962 -5.617 3.806 1.00 93.94 158 ARG A C 1
ATOM 1194 O O . ARG A 1 158 ? 15.773 -5.787 4.711 1.00 93.94 158 ARG A O 1
ATOM 1201 N N . LEU A 1 159 ? 13.694 -5.280 4.036 1.00 92.88 159 LEU A N 1
ATOM 1202 C CA . LEU A 1 159 ? 13.098 -5.166 5.371 1.00 92.88 159 LEU A CA 1
ATOM 1203 C C . LEU A 1 159 ? 12.615 -6.505 5.947 1.00 92.88 159 LEU A C 1
ATOM 1205 O O . LEU A 1 159 ? 12.199 -6.540 7.106 1.00 92.88 159 LEU A O 1
ATOM 1209 N N . GLY A 1 160 ? 12.664 -7.588 5.163 1.00 92.75 160 GLY A N 1
ATOM 1210 C CA . GLY A 1 160 ? 12.123 -8.889 5.550 1.00 92.75 160 GLY A CA 1
ATOM 1211 C C . GLY A 1 160 ? 10.594 -8.910 5.621 1.00 92.75 160 GLY A C 1
ATOM 1212 O O . GLY A 1 160 ? 10.034 -9.690 6.386 1.00 92.75 160 GLY A O 1
ATOM 1213 N N . LEU A 1 161 ? 9.916 -8.029 4.876 1.00 92.50 161 LEU A N 1
ATOM 1214 C CA . LEU A 1 161 ? 8.464 -8.075 4.717 1.00 92.50 161 LEU A CA 1
ATOM 1215 C C . LEU A 1 161 ? 8.097 -9.180 3.721 1.00 92.50 161 LEU A C 1
ATOM 1217 O O . LEU A 1 161 ? 8.594 -9.178 2.593 1.00 92.50 161 LEU A O 1
ATOM 1221 N N . ASP A 1 162 ? 7.197 -10.079 4.122 1.00 93.69 162 ASP A N 1
ATOM 1222 C CA . ASP A 1 162 ? 6.591 -11.060 3.221 1.00 93.69 162 ASP A CA 1
ATOM 1223 C C . ASP A 1 162 ? 5.527 -10.358 2.367 1.00 93.69 162 ASP A C 1
ATOM 1225 O O . ASP A 1 162 ? 4.357 -10.220 2.742 1.00 93.69 162 ASP A O 1
ATOM 1229 N N . ALA A 1 163 ? 5.997 -9.782 1.263 1.00 93.38 163 ALA A N 1
ATOM 1230 C CA . ALA A 1 163 ? 5.214 -8.951 0.370 1.00 93.38 163 ALA A CA 1
ATOM 1231 C C . ALA A 1 163 ? 5.152 -9.568 -1.028 1.00 93.38 163 ALA A C 1
ATOM 1233 O O . ALA A 1 163 ? 6.183 -9.928 -1.598 1.00 93.38 163 ALA A O 1
ATOM 1234 N N . ALA A 1 164 ? 3.956 -9.592 -1.613 1.00 93.12 164 ALA A N 1
ATOM 1235 C CA . ALA A 1 164 ? 3.741 -9.841 -3.035 1.00 93.12 164 ALA A CA 1
ATOM 1236 C C . ALA A 1 164 ? 3.301 -8.539 -3.730 1.00 93.12 164 ALA A C 1
ATOM 1238 O O . ALA A 1 164 ? 2.604 -7.726 -3.116 1.00 93.12 164 ALA A O 1
ATOM 1239 N N . PRO A 1 165 ? 3.694 -8.297 -4.992 1.00 92.56 165 PRO A N 1
ATOM 1240 C CA . PRO A 1 165 ? 3.306 -7.079 -5.693 1.00 92.56 165 PRO A CA 1
ATOM 1241 C C . PRO A 1 165 ? 1.810 -7.107 -6.034 1.00 92.56 165 PRO A C 1
ATOM 1243 O O . PRO A 1 165 ? 1.281 -8.146 -6.414 1.00 92.56 165 PRO A O 1
ATOM 1246 N N . ALA A 1 166 ? 1.145 -5.956 -5.952 1.00 91.31 166 ALA A N 1
ATOM 1247 C CA . ALA A 1 166 ? -0.206 -5.721 -6.463 1.00 91.31 166 ALA A CA 1
ATOM 1248 C C . ALA A 1 166 ? -0.244 -4.358 -7.182 1.00 91.31 166 ALA A C 1
ATOM 1250 O O . ALA A 1 166 ? -0.641 -3.348 -6.594 1.00 91.31 166 ALA A O 1
ATOM 1251 N N . PRO A 1 167 ? 0.293 -4.275 -8.415 1.00 87.50 167 PRO A N 1
ATOM 1252 C CA . PRO A 1 167 ? 0.398 -3.009 -9.125 1.00 87.50 167 PRO A CA 1
ATOM 1253 C C . PRO A 1 167 ? -0.978 -2.510 -9.566 1.00 87.50 167 PRO A C 1
ATOM 1255 O O . PRO A 1 167 ? -1.832 -3.300 -9.958 1.00 87.50 167 PRO A O 1
ATOM 1258 N N . THR A 1 168 ? -1.174 -1.192 -9.560 1.00 85.50 168 THR A N 1
ATOM 1259 C CA . THR A 1 168 ? -2.369 -0.587 -10.161 1.00 85.50 168 THR A CA 1
ATOM 1260 C C . THR A 1 168 ? -2.415 -0.876 -11.664 1.00 85.50 168 THR A C 1
ATOM 1262 O O . THR A 1 168 ? -1.390 -0.858 -12.349 1.00 85.50 168 THR A O 1
ATOM 1265 N N . SER A 1 169 ? -3.615 -1.101 -12.207 1.00 69.75 169 SER A N 1
ATOM 1266 C CA . SER A 1 169 ? -3.814 -1.367 -13.641 1.00 69.75 169 SER A CA 1
ATOM 1267 C C . SER A 1 169 ? -3.493 -0.167 -14.542 1.00 69.75 169 SER A C 1
ATOM 1269 O O . SER A 1 169 ? -3.363 -0.317 -15.754 1.00 69.75 169 SER A O 1
ATOM 1271 N N . SER A 1 170 ? -3.356 1.034 -13.972 1.00 57.88 170 SER A N 1
ATOM 1272 C CA . SER A 1 170 ? -3.013 2.252 -14.704 1.00 57.88 170 SER A CA 1
ATOM 1273 C C . SER A 1 170 ? -1.984 3.087 -13.946 1.00 57.88 170 SER A C 1
ATOM 1275 O O . SER A 1 170 ? -2.309 3.724 -12.945 1.00 57.88 170 SER A O 1
ATOM 1277 N N . SER A 1 171 ? -0.762 3.199 -14.469 1.00 49.75 171 SER A N 1
ATOM 1278 C CA . SER A 1 171 ? 0.078 4.350 -14.137 1.00 49.75 171 SER A CA 1
ATOM 1279 C C . SER A 1 171 ? -0.444 5.545 -14.935 1.00 49.75 171 SER A C 1
ATOM 1281 O O . SER A 1 171 ? -0.138 5.672 -16.123 1.00 49.75 171 SER A O 1
ATOM 1283 N N . ARG A 1 172 ? -1.223 6.448 -14.322 1.00 46.28 172 ARG A N 1
ATOM 1284 C CA . ARG A 1 172 ? -1.657 7.684 -15.012 1.00 46.28 172 ARG A CA 1
ATOM 1285 C C . ARG A 1 172 ? -0.479 8.540 -15.505 1.00 46.28 172 ARG A C 1
ATOM 1287 O O . ARG A 1 172 ? -0.673 9.374 -16.383 1.00 46.28 172 ARG A O 1
ATOM 1294 N N . THR A 1 173 ? 0.736 8.292 -15.017 1.00 43.91 173 THR A N 1
ATOM 1295 C CA . THR A 1 173 ? 1.996 8.865 -15.513 1.00 43.91 173 THR A CA 1
ATOM 1296 C C . THR A 1 173 ? 2.351 8.476 -16.954 1.00 43.91 173 THR A C 1
ATOM 1298 O O . THR A 1 173 ? 3.105 9.206 -17.586 1.00 43.91 173 THR A O 1
ATOM 1301 N N . LEU A 1 174 ? 1.798 7.389 -17.509 1.00 38.47 174 LEU A N 1
ATOM 1302 C CA . LEU A 1 174 ? 1.982 7.023 -18.925 1.00 38.47 174 LEU A CA 1
ATOM 1303 C C . LEU A 1 174 ? 0.923 7.631 -19.862 1.00 38.47 174 LEU A C 1
ATOM 1305 O O . LEU A 1 174 ? 1.086 7.586 -21.078 1.00 38.47 174 LEU A O 1
ATOM 1309 N N . THR A 1 175 ? -0.127 8.268 -19.332 1.00 38.91 175 THR A N 1
ATOM 1310 C CA . THR A 1 175 ? -1.188 8.872 -20.166 1.00 38.91 175 THR A CA 1
ATOM 1311 C C . THR A 1 175 ? -0.741 10.143 -20.896 1.00 38.91 175 THR A C 1
ATOM 1313 O O . THR A 1 175 ? -1.434 10.603 -21.798 1.00 38.91 175 THR A O 1
ATOM 1316 N N . THR A 1 176 ? 0.429 10.704 -20.570 1.00 34.47 176 THR A N 1
ATOM 1317 C CA . THR A 1 176 ? 0.980 11.871 -21.285 1.00 34.47 176 THR A CA 1
ATOM 1318 C C . THR A 1 176 ? 1.511 11.513 -22.684 1.00 34.47 176 THR A C 1
ATOM 1320 O O . THR A 1 176 ? 1.740 12.403 -23.493 1.00 34.47 176 THR A O 1
ATOM 1323 N N . PHE A 1 177 ? 1.633 10.222 -23.022 1.00 33.19 177 PHE A N 1
ATOM 1324 C CA . PHE A 1 177 ? 1.975 9.751 -24.373 1.00 33.19 177 PHE A CA 1
ATOM 1325 C C . PHE A 1 177 ? 0.760 9.278 -25.189 1.00 33.19 177 PHE A C 1
ATOM 1327 O O . PHE A 1 177 ? 0.903 8.500 -26.125 1.00 33.19 177 PHE A O 1
ATOM 1334 N N . CYS A 1 178 ? -0.441 9.776 -24.883 1.00 38.56 178 CYS A N 1
ATOM 1335 C CA . CYS A 1 178 ? -1.584 9.688 -25.796 1.00 38.56 178 CYS A CA 1
ATOM 1336 C C . CYS A 1 178 ? -1.848 11.054 -26.453 1.00 38.56 178 CYS A C 1
ATOM 1338 O O . CYS A 1 178 ? -2.934 11.621 -26.373 1.00 38.56 178 CYS A O 1
ATOM 1340 N N . SER A 1 179 ? -0.813 11.602 -27.092 1.00 41.41 179 SER A N 1
ATOM 1341 C CA . SER A 1 179 ? -0.980 12.566 -28.178 1.00 41.41 179 SER A CA 1
ATOM 1342 C C . SER A 1 179 ? -1.171 11.758 -29.463 1.00 41.41 179 SER A C 1
ATOM 1344 O O . SER A 1 179 ? -0.353 10.895 -29.764 1.00 41.41 179 SER A O 1
ATOM 1346 N N . ALA A 1 180 ? -2.254 12.036 -30.189 1.00 46.44 180 ALA A N 1
ATOM 1347 C CA . ALA A 1 180 ? -2.671 11.407 -31.448 1.00 46.44 180 ALA A CA 1
ATOM 1348 C C . ALA A 1 180 ? -3.402 10.045 -31.352 1.00 46.44 180 ALA A C 1
ATOM 1350 O O . ALA A 1 180 ? -2.963 9.018 -31.857 1.00 46.44 180 ALA A O 1
ATOM 1351 N N . GLY A 1 181 ? -4.632 10.091 -30.828 1.00 39.53 181 GLY A N 1
ATOM 1352 C CA . GLY A 1 181 ? -5.762 9.460 -31.522 1.00 39.53 181 GLY A CA 1
ATOM 1353 C C . GLY A 1 181 ? -5.935 7.946 -31.380 1.00 39.53 181 GLY A C 1
ATOM 1354 O O . GLY A 1 181 ? -5.909 7.231 -32.380 1.00 39.53 181 GLY A O 1
ATOM 1355 N N . ARG A 1 182 ? -6.220 7.472 -30.163 1.00 36.62 182 ARG A N 1
ATOM 1356 C CA . ARG A 1 182 ? -7.225 6.421 -29.890 1.00 36.62 182 ARG A CA 1
ATOM 1357 C C . ARG A 1 182 ? -7.335 6.202 -28.383 1.00 36.62 182 ARG A C 1
ATOM 1359 O O . ARG A 1 182 ? -6.492 5.559 -27.773 1.00 36.62 182 ARG A O 1
ATOM 1366 N N . CYS A 1 183 ? -8.388 6.761 -27.795 1.00 45.22 183 CYS A N 1
ATOM 1367 C CA . CYS A 1 183 ? -8.816 6.418 -26.448 1.00 45.22 183 CYS A CA 1
ATOM 1368 C C . CYS A 1 183 ? -9.384 4.996 -26.471 1.00 45.22 183 CYS A C 1
ATOM 1370 O O . CYS A 1 183 ? -10.455 4.787 -27.041 1.00 45.22 183 CYS A O 1
ATOM 1372 N N . ASP A 1 184 ? -8.695 4.043 -25.848 1.00 36.78 184 ASP A N 1
ATOM 1373 C CA . ASP A 1 184 ? -9.349 2.818 -25.403 1.00 36.78 184 ASP A CA 1
ATOM 1374 C C . ASP A 1 184 ? -10.080 3.124 -24.091 1.00 36.78 184 ASP A C 1
ATOM 1376 O O . ASP A 1 184 ? -9.488 3.591 -23.113 1.00 36.78 184 ASP A O 1
ATOM 1380 N N . ARG A 1 185 ? -11.400 2.941 -24.101 1.00 37.81 185 ARG A N 1
ATOM 1381 C CA . ARG A 1 185 ? -12.224 3.018 -22.900 1.00 37.81 185 ARG A CA 1
ATOM 1382 C C . ARG A 1 185 ? -11.949 1.745 -22.112 1.00 37.81 185 ARG A C 1
ATOM 1384 O O . ARG A 1 185 ? -12.569 0.718 -22.379 1.00 37.81 185 ARG A O 1
ATOM 1391 N N . SER A 1 186 ? -11.102 1.820 -21.087 1.00 35.53 186 SER A N 1
ATOM 1392 C CA . SER A 1 186 ? -11.247 0.851 -20.004 1.00 35.53 186 SER A CA 1
ATOM 1393 C C . SER A 1 186 ? -12.678 0.993 -19.461 1.00 35.53 186 SER A C 1
ATOM 1395 O O . SER A 1 186 ? -13.167 2.120 -19.306 1.00 35.53 186 SER A O 1
ATOM 1397 N N . PRO A 1 187 ? -13.416 -0.108 -19.249 1.00 33.12 187 PRO A N 1
ATOM 1398 C CA . PRO A 1 187 ? -14.766 -0.015 -18.730 1.00 33.12 187 PRO A CA 1
ATOM 1399 C C . PRO A 1 187 ? -14.672 0.569 -17.323 1.00 33.12 187 PRO A C 1
ATOM 1401 O O . PRO A 1 187 ? -14.186 -0.078 -16.394 1.00 33.12 187 PRO A O 1
ATOM 1404 N N . SER A 1 188 ? -15.133 1.809 -17.176 1.00 36.06 188 SER A N 1
ATOM 1405 C CA . SER A 1 188 ? -15.468 2.396 -15.888 1.00 36.06 188 SER A CA 1
ATOM 1406 C C . SER A 1 188 ? -16.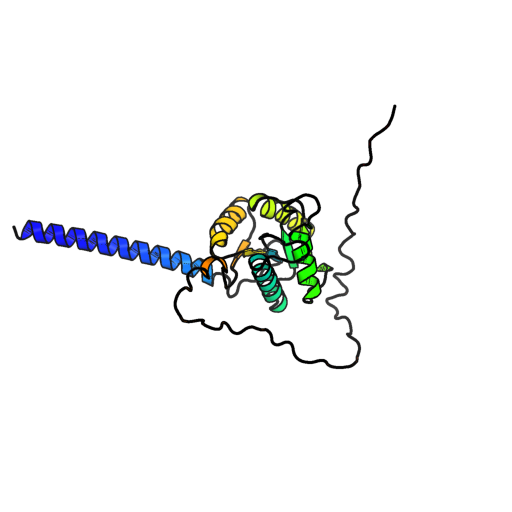372 1.404 -15.161 1.00 36.06 188 SER A C 1
ATOM 1408 O O . SER A 1 188 ? -17.520 1.198 -15.558 1.00 36.06 188 SER A O 1
ATOM 1410 N N . ARG A 1 189 ? -15.867 0.774 -14.096 1.00 41.53 189 ARG A N 1
ATOM 1411 C CA . ARG A 1 189 ? -16.671 -0.002 -13.139 1.00 41.53 189 ARG A CA 1
ATOM 1412 C C . ARG A 1 189 ? -17.496 0.931 -12.242 1.00 41.53 189 ARG A C 1
ATOM 1414 O O . ARG A 1 189 ? -17.640 0.696 -11.047 1.00 41.53 189 ARG A O 1
ATOM 1421 N N . ASP A 1 190 ? -18.090 1.954 -12.842 1.00 36.06 190 ASP A N 1
ATOM 1422 C CA . ASP A 1 190 ? -19.034 2.861 -12.207 1.00 36.06 190 ASP A CA 1
ATOM 1423 C C . ASP A 1 190 ? -20.441 2.310 -12.462 1.00 36.06 190 ASP A C 1
ATOM 1425 O O . ASP A 1 190 ? -21.261 2.881 -13.172 1.00 36.06 190 ASP A O 1
ATOM 1429 N N . GLY A 1 191 ? -20.695 1.124 -11.910 1.00 31.27 191 GLY A N 1
ATOM 1430 C CA . GLY A 1 191 ? -22.019 0.518 -11.829 1.00 31.27 191 GLY A CA 1
ATOM 1431 C C . GLY A 1 191 ? -22.673 0.855 -10.493 1.00 31.27 191 GLY A C 1
ATOM 1432 O O . GLY A 1 191 ? -22.947 -0.046 -9.707 1.00 31.27 191 GLY A O 1
ATOM 1433 N N . PHE A 1 192 ? -22.877 2.142 -10.204 1.00 40.00 192 PHE A N 1
ATOM 1434 C CA . PHE A 1 192 ? -23.728 2.583 -9.097 1.00 40.00 192 PHE A CA 1
ATOM 1435 C C . PHE A 1 192 ? -25.128 2.913 -9.630 1.00 40.00 192 PHE A C 1
ATOM 1437 O O . PHE A 1 192 ? -25.392 3.998 -10.135 1.00 40.00 192 PHE A O 1
ATOM 1444 N N . GLY A 1 193 ? -26.032 1.952 -9.475 1.00 26.94 193 GLY A N 1
ATOM 1445 C CA . GLY A 1 193 ? -27.489 2.089 -9.512 1.00 26.94 193 GLY A CA 1
ATOM 1446 C C . GLY A 1 193 ? -28.034 0.864 -8.773 1.00 26.94 193 GLY A C 1
ATOM 1447 O O . GLY A 1 193 ? -27.507 -0.225 -8.954 1.00 26.94 193 GLY A O 1
ATOM 1448 N N . THR A 1 194 ? -28.977 0.918 -7.844 1.00 28.61 194 THR A N 1
ATOM 1449 C CA . THR A 1 194 ? -30.068 1.857 -7.574 1.00 28.61 194 THR A CA 1
ATOM 1450 C C . THR A 1 194 ? -30.462 1.743 -6.095 1.00 28.61 194 THR A C 1
ATOM 1452 O O . THR A 1 194 ? -30.288 0.692 -5.478 1.00 28.61 194 THR A O 1
ATOM 1455 N N . LEU A 1 195 ? -31.028 2.817 -5.536 1.00 35.34 195 LEU A N 1
ATOM 1456 C CA . LEU A 1 195 ? -31.720 2.840 -4.242 1.00 35.34 195 LEU A CA 1
ATOM 1457 C C . LEU A 1 195 ? -32.655 1.630 -4.063 1.00 35.34 195 LEU A C 1
ATOM 1459 O O . LEU A 1 195 ? -33.575 1.448 -4.855 1.00 35.34 195 LEU A O 1
ATOM 1463 N N . HIS A 1 196 ? -32.498 0.893 -2.959 1.00 29.22 196 HIS A N 1
ATOM 1464 C CA . HIS A 1 196 ? -33.585 0.104 -2.382 1.00 29.22 196 HIS A CA 1
ATOM 1465 C C . HIS A 1 196 ? -33.877 0.563 -0.952 1.00 29.22 196 HIS A C 1
ATOM 1467 O O . HIS A 1 196 ? -33.020 0.613 -0.072 1.00 29.22 196 HIS A O 1
ATOM 1473 N N . ARG A 1 197 ? -35.139 0.952 -0.786 1.00 33.03 197 ARG A N 1
ATOM 1474 C CA . ARG A 1 197 ? -35.823 1.410 0.420 1.00 33.03 197 ARG A CA 1
ATOM 1475 C C . ARG A 1 197 ? -35.928 0.257 1.430 1.00 33.03 197 ARG A C 1
ATOM 1477 O O . ARG A 1 197 ? -36.374 -0.821 1.063 1.00 33.03 197 ARG A O 1
ATOM 1484 N N . ASN A 1 198 ? -35.647 0.572 2.695 1.00 30.53 198 ASN A N 1
ATOM 1485 C CA . ASN A 1 198 ? -36.014 -0.147 3.924 1.00 30.53 198 ASN A CA 1
ATOM 1486 C C . ASN A 1 198 ? -35.420 -1.545 4.195 1.00 30.53 198 ASN A C 1
ATOM 1488 O O . ASN A 1 198 ? -35.711 -2.513 3.506 1.00 30.53 198 ASN A O 1
ATOM 1492 N N . GLY A 1 199 ? -34.790 -1.668 5.375 1.00 32.72 199 GLY A N 1
ATOM 1493 C CA . GLY A 1 199 ? -34.976 -2.849 6.228 1.00 32.72 199 GLY A CA 1
ATOM 1494 C C . GLY A 1 199 ? -33.712 -3.529 6.755 1.00 32.72 199 GLY A C 1
ATOM 1495 O O . GLY A 1 199 ? -33.287 -4.526 6.197 1.00 32.72 199 GLY A O 1
ATOM 1496 N N . ARG A 1 200 ? -33.195 -3.035 7.892 1.00 32.59 200 ARG A N 1
ATOM 1497 C CA . ARG A 1 200 ? -32.371 -3.739 8.907 1.00 32.59 200 ARG A CA 1
ATOM 1498 C C . ARG A 1 200 ? -31.269 -4.688 8.396 1.00 32.59 200 ARG A C 1
ATOM 1500 O O . ARG A 1 200 ? -31.516 -5.849 8.086 1.00 32.59 200 ARG A O 1
ATOM 1507 N N . ILE A 1 201 ? -30.016 -4.253 8.526 1.00 36.38 201 ILE A N 1
ATOM 1508 C CA . ILE A 1 201 ? -28.850 -5.139 8.433 1.00 36.38 201 ILE A CA 1
ATOM 1509 C C . ILE A 1 201 ? -28.723 -5.909 9.756 1.00 36.38 201 ILE A C 1
ATOM 1511 O O . ILE A 1 201 ? -28.479 -5.323 10.810 1.00 36.38 201 ILE A O 1
ATOM 1515 N N . ARG A 1 202 ? -28.922 -7.233 9.719 1.00 31.94 202 ARG A N 1
ATOM 1516 C CA . ARG A 1 202 ? -28.501 -8.127 10.807 1.00 31.94 202 ARG A CA 1
ATOM 1517 C C . ARG A 1 202 ? -26.984 -8.262 10.743 1.00 31.94 202 ARG A C 1
ATOM 1519 O O . ARG A 1 202 ? -26.472 -8.801 9.766 1.00 31.94 202 ARG A O 1
ATOM 1526 N N . ALA A 1 203 ? -26.307 -7.831 11.804 1.00 31.66 203 ALA A N 1
ATOM 1527 C CA . ALA A 1 203 ? -24.874 -8.022 11.955 1.00 31.66 203 ALA A CA 1
ATOM 1528 C C . ALA A 1 203 ? -24.513 -9.513 11.862 1.00 31.66 203 ALA A C 1
ATOM 1530 O O . ALA A 1 203 ? -25.066 -10.358 12.585 1.00 31.66 203 ALA A O 1
ATOM 1531 N N . THR A 1 204 ? -23.604 -9.849 10.949 1.00 40.72 204 THR A N 1
ATOM 1532 C CA . THR A 1 204 ? -23.155 -11.232 10.763 1.00 40.72 204 THR A CA 1
ATOM 1533 C C . THR A 1 204 ? -22.183 -11.614 11.879 1.00 40.72 204 THR A C 1
ATOM 1535 O O . THR A 1 204 ? -21.518 -10.775 12.483 1.00 40.72 204 THR A O 1
ATOM 1538 N N . ARG A 1 205 ? -22.062 -12.914 12.178 1.00 37.56 205 ARG A N 1
ATOM 1539 C CA . ARG A 1 205 ? -21.189 -13.445 13.247 1.00 37.56 205 ARG A CA 1
ATOM 1540 C C . ARG A 1 205 ? -19.708 -13.026 13.106 1.00 37.56 205 ARG A C 1
ATOM 1542 O O . ARG A 1 205 ? -18.975 -13.125 14.083 1.00 37.56 205 ARG A O 1
ATOM 1549 N N . ARG A 1 206 ? -19.284 -12.545 11.925 1.00 44.88 206 ARG A N 1
ATOM 1550 C CA . ARG A 1 206 ? -17.937 -12.019 11.640 1.00 44.88 206 ARG A CA 1
ATOM 1551 C C . ARG A 1 206 ? -17.673 -10.613 12.197 1.00 44.88 206 ARG A C 1
ATOM 1553 O O . ARG A 1 206 ? -16.515 -10.298 12.435 1.00 44.88 206 ARG A O 1
ATOM 1560 N N . GLU A 1 207 ? -18.697 -9.798 12.450 1.00 38.28 207 GLU A N 1
ATOM 1561 C CA . GLU A 1 207 ? -18.525 -8.413 12.934 1.00 38.28 207 GLU A CA 1
ATOM 1562 C C . GLU A 1 207 ? -18.292 -8.348 14.452 1.00 38.28 207 GLU A C 1
ATOM 1564 O O . GLU A 1 207 ? -17.483 -7.556 14.926 1.00 38.28 207 GLU A O 1
ATOM 1569 N N . ARG A 1 208 ? -18.893 -9.270 15.219 1.00 33.50 208 ARG A N 1
ATOM 1570 C CA . ARG A 1 208 ? -18.810 -9.277 16.694 1.00 33.50 208 ARG A CA 1
ATOM 1571 C C . ARG A 1 208 ? -17.419 -9.554 17.273 1.00 33.50 208 ARG A C 1
ATOM 1573 O O . ARG A 1 208 ? -17.201 -9.294 18.450 1.00 33.50 208 ARG A O 1
ATOM 1580 N N . HIS A 1 209 ? -16.484 -10.087 16.488 1.00 35.75 209 HIS A N 1
ATOM 1581 C CA . HIS A 1 209 ? -15.115 -10.321 16.961 1.00 35.75 209 HIS A CA 1
ATOM 1582 C C . HIS A 1 209 ? -14.165 -9.141 16.707 1.00 35.75 209 HIS A C 1
ATOM 1584 O O . HIS A 1 209 ? -13.124 -9.079 17.354 1.00 35.75 209 HIS A O 1
ATOM 1590 N N . ALA A 1 210 ? -14.511 -8.201 15.819 1.00 40.16 210 ALA A N 1
ATOM 1591 C CA . ALA A 1 210 ? -13.651 -7.062 15.483 1.00 40.16 210 ALA A CA 1
ATOM 1592 C C . ALA A 1 210 ? -13.867 -5.844 16.402 1.00 40.16 210 ALA A C 1
ATOM 1594 O O . ALA A 1 210 ? -12.947 -5.052 16.586 1.00 40.16 210 ALA A O 1
ATOM 1595 N N . GLU A 1 211 ? -15.047 -5.707 17.018 1.00 36.62 211 GLU A N 1
ATOM 1596 C CA . GLU A 1 211 ? -15.374 -4.568 17.898 1.00 36.62 211 GLU A CA 1
ATOM 1597 C C . GLU A 1 211 ? -14.560 -4.540 19.205 1.00 36.62 211 GLU A C 1
ATOM 1599 O O . GLU A 1 211 ? -14.371 -3.476 19.786 1.00 36.62 211 GLU A O 1
ATOM 1604 N N . ASN A 1 212 ? -14.004 -5.676 19.640 1.00 33.59 212 ASN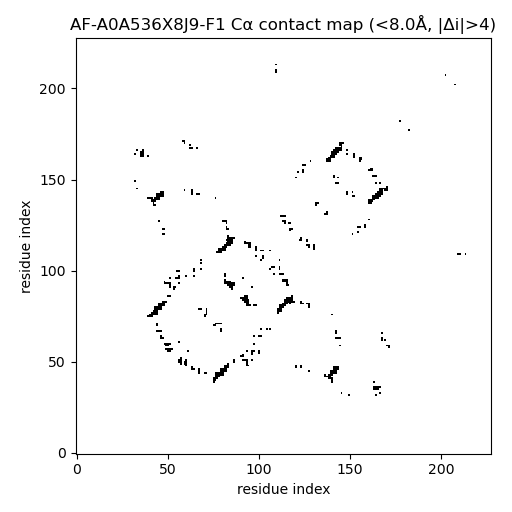 A N 1
ATOM 1605 C CA . ASN A 1 212 ? -13.299 -5.783 20.924 1.00 33.59 212 ASN A CA 1
ATOM 1606 C C . ASN A 1 212 ? -11.769 -5.646 20.822 1.00 33.59 212 ASN A C 1
ATOM 1608 O O . ASN A 1 212 ? -11.074 -5.852 21.815 1.00 33.59 212 ASN A O 1
ATOM 1612 N N . ALA A 1 213 ? -11.228 -5.328 19.642 1.00 40.47 213 ALA A N 1
ATOM 1613 C CA . ALA A 1 213 ? -9.798 -5.457 19.364 1.00 40.47 213 ALA A CA 1
ATOM 1614 C C . ALA A 1 213 ? -9.133 -4.167 18.848 1.00 40.47 213 ALA A C 1
ATOM 1616 O O . ALA A 1 213 ? -8.314 -4.245 17.942 1.00 40.47 213 ALA A O 1
ATOM 1617 N N . TRP A 1 214 ? -9.438 -2.987 19.408 1.00 35.91 214 TRP A N 1
ATOM 1618 C CA . TRP A 1 214 ? -8.503 -1.846 19.358 1.00 35.91 214 TRP A CA 1
ATOM 1619 C C . TRP A 1 214 ? -8.868 -0.726 20.355 1.00 35.91 214 TRP A C 1
ATOM 1621 O O . TRP A 1 214 ? -9.923 -0.106 20.214 1.00 35.91 214 TRP A O 1
ATOM 1631 N N . PRO A 1 215 ? -8.010 -0.388 21.336 1.00 32.06 215 PRO A N 1
ATOM 1632 C CA . PRO A 1 215 ? -8.141 0.850 22.090 1.00 32.06 215 PRO A CA 1
ATOM 1633 C C . PRO A 1 215 ? -7.614 2.023 21.256 1.00 32.06 215 PRO A C 1
ATOM 1635 O O . PRO A 1 215 ? -6.473 2.018 20.796 1.00 32.06 215 PRO A O 1
ATOM 1638 N N . ALA A 1 216 ? -8.450 3.048 21.084 1.00 32.75 216 ALA A N 1
ATOM 1639 C CA . ALA A 1 216 ? -8.083 4.321 20.473 1.00 32.75 216 ALA A CA 1
ATOM 1640 C C . ALA A 1 216 ? -6.754 4.849 21.047 1.00 32.75 216 ALA A C 1
ATOM 1642 O O . ALA A 1 216 ? -6.624 5.077 22.255 1.00 32.75 216 ALA A O 1
ATOM 1643 N N . ALA A 1 217 ? -5.767 5.036 20.169 1.00 32.75 217 ALA A N 1
ATOM 1644 C CA . ALA A 1 217 ? -4.488 5.638 20.505 1.00 32.75 217 ALA A CA 1
ATOM 1645 C C . ALA A 1 217 ? -4.728 7.068 21.010 1.00 32.75 217 ALA A C 1
ATOM 1647 O O . ALA A 1 217 ? -5.128 7.959 20.262 1.00 32.75 217 ALA A O 1
ATOM 1648 N N . ARG A 1 218 ? -4.520 7.267 22.315 1.00 31.83 218 ARG A N 1
ATOM 1649 C CA . ARG A 1 218 ? -4.542 8.576 22.966 1.00 31.83 218 ARG A CA 1
ATOM 1650 C C . ARG A 1 218 ? -3.366 9.407 22.466 1.00 31.83 218 ARG A C 1
ATOM 1652 O O . ARG A 1 218 ? -2.212 9.059 22.706 1.00 31.83 218 ARG A O 1
ATOM 1659 N N . SER A 1 219 ? -3.675 10.546 21.862 1.00 35.12 219 SER A N 1
ATOM 1660 C CA . SER A 1 219 ? -2.763 11.674 21.716 1.00 35.12 219 SER A CA 1
ATOM 1661 C C . SER A 1 219 ? -2.353 12.181 23.103 1.00 35.12 219 SER A C 1
ATOM 1663 O O . SER A 1 219 ? -3.164 12.771 23.819 1.00 35.12 219 SER A O 1
ATOM 1665 N N . ARG A 1 220 ? -1.098 11.968 23.505 1.00 31.02 220 ARG A N 1
ATOM 1666 C CA . ARG A 1 220 ? -0.476 12.764 24.569 1.00 31.02 220 ARG A CA 1
ATOM 1667 C C . ARG A 1 220 ? 0.251 13.933 23.918 1.00 31.02 220 ARG A C 1
ATOM 1669 O O . ARG A 1 220 ? 1.376 13.802 23.452 1.00 31.02 220 ARG A O 1
ATOM 1676 N N . SER A 1 221 ? -0.441 15.064 23.882 1.00 31.94 221 SER A N 1
ATOM 1677 C CA . SER A 1 221 ? 0.127 16.399 23.744 1.00 31.94 221 SER A CA 1
ATOM 1678 C C . SER A 1 221 ? 1.087 16.655 24.908 1.00 31.94 221 SER A C 1
ATOM 1680 O O . SER A 1 221 ? 0.659 16.755 26.059 1.00 31.94 221 SER A O 1
ATOM 1682 N N . LEU A 1 222 ? 2.382 16.736 24.608 1.00 30.19 222 LEU A N 1
ATOM 1683 C CA . LEU A 1 222 ? 3.395 17.263 25.515 1.00 30.19 222 LEU A CA 1
ATOM 1684 C C . LEU A 1 222 ? 3.233 18.794 25.540 1.00 30.19 222 LEU A C 1
ATOM 1686 O O . LEU A 1 222 ? 3.742 19.497 24.675 1.00 30.19 222 LEU A O 1
ATOM 1690 N N . PHE A 1 223 ? 2.461 19.299 26.501 1.00 33.44 223 PHE A N 1
ATOM 1691 C CA . PHE A 1 223 ? 2.548 20.685 26.955 1.00 33.44 223 PHE A CA 1
ATOM 1692 C C . PHE A 1 223 ? 3.596 20.719 28.066 1.00 33.44 223 PHE A C 1
ATOM 1694 O O . PHE A 1 223 ? 3.338 20.228 29.160 1.00 33.44 223 PHE A O 1
ATOM 1701 N N . LEU A 1 224 ? 4.774 21.264 27.773 1.00 29.33 224 LEU A N 1
ATOM 1702 C CA . LEU A 1 224 ? 5.751 21.715 28.764 1.00 29.33 224 LEU A CA 1
ATOM 1703 C C . LEU A 1 224 ? 6.459 22.938 28.172 1.00 29.33 224 LEU A C 1
ATOM 1705 O O . LEU A 1 224 ? 7.443 22.813 27.450 1.00 29.33 224 LEU A O 1
ATOM 1709 N N . PHE A 1 225 ? 5.912 24.115 28.458 1.00 33.59 225 PHE A N 1
ATOM 1710 C CA . PHE A 1 225 ? 6.683 25.348 28.563 1.00 33.59 225 PHE A CA 1
ATOM 1711 C C . PHE A 1 225 ? 6.220 26.022 29.852 1.00 33.59 225 PHE A C 1
ATOM 1713 O O . PHE A 1 225 ? 5.074 26.453 29.970 1.00 33.59 225 PHE A O 1
ATOM 1720 N N . THR A 1 226 ? 7.103 25.979 30.840 1.00 32.25 226 THR A N 1
ATOM 1721 C CA . THR A 1 226 ? 6.979 26.626 32.140 1.00 32.25 226 THR A CA 1
ATOM 1722 C C . THR A 1 226 ? 7.567 28.026 31.993 1.00 32.25 226 THR A C 1
ATOM 1724 O O . THR A 1 226 ? 8.706 28.153 31.548 1.00 32.25 226 THR A O 1
ATOM 1727 N N . GLU A 1 227 ? 6.803 29.059 32.341 1.00 30.58 227 GLU A N 1
ATOM 1728 C CA . GLU A 1 227 ? 7.373 30.326 32.800 1.00 30.58 227 GLU A CA 1
ATOM 1729 C C . GLU A 1 227 ? 7.918 30.117 34.218 1.00 30.58 227 GLU A C 1
ATOM 1731 O O . GLU A 1 227 ? 7.182 29.616 35.071 1.00 30.58 227 GLU A O 1
ATOM 1736 N N . ILE A 1 228 ? 9.203 30.426 34.418 1.00 42.41 228 ILE A N 1
ATOM 1737 C CA . ILE A 1 228 ? 9.849 31.223 35.486 1.00 42.41 228 ILE A CA 1
ATOM 1738 C C . ILE A 1 228 ? 11.319 31.363 35.074 1.00 42.41 228 ILE A C 1
ATOM 1740 O O . ILE A 1 228 ? 11.933 30.326 34.732 1.00 42.41 228 ILE A O 1
#

pLDDT: mean 75.38, std 24.83, range [26.94, 98.31]

Radius of gyration: 23.59 Å; Cα contacts (8 Å, |Δi|>4): 305; chains: 1; bounding box: 73×47×84 Å

Secondary structure (DSSP, 8-state):
-HHHHHHHHHHHHHHHHHHHHHHHHHHHHHHHHHHTTSS---SEEEE----EETTEE-HHHHHHHHHHHHHHHTTS-SEEEE----SSTTSPPHHHHHHHHHHHTT--GGGEEE-----SHHHHHHHHHHHHHHHT--EEEEEE-HHHHHHHHHHHHHTT-EEEEEE-S--GGGGGG--SS--------------------PPPTTTTTTTTS---------------

Sequence (228 aa):
MALFTQRLVGGLLILFLAAALGFVGLAWQIVSYGNASVDSHADAALVLGAAAWGNKPSPVYRERINEAIALYKAGRVRYLVFTGGTPEPGYPAEGEVGRKFAIEHGVPAALVLFETSSRTTWQNLVNARELLVPVGIRTVLLVSDPLHMRRAMAMASRLGLDAAPAPTSSSRTLTTFCSAGRCDRSPSRDGFGTLHRNGRIRATRRERHAENAWPAARSRSLFLFTEI